Protein AF-A0AAW7Q506-F1 (afdb_monomer)

Foldseek 3Di:
DVVLLCCLLPNLLVVVLVLLLVPDDDPVSVVLSVLSVVVSVVLNVVLVCLVPDPPDDPVRSVVVSVVSVVVSVVLVVCCVPPVVVSSVVSVVVVVVVVVVQLLVQVVCVVVVVLLLVLLVVLQVVVVVVVWPKDWDRDDQDSGLQPDWDWIFIDTPNHGQWIWTWHHDDFWTKTKIFGADPVGDTQKIWIWIWGDPDSPFIFIWIDMDHPLPVQDTDGGDGCVCVNVSSNVSSNVVVVVSVVVVD

pLDDT: mean 75.15, std 10.22, range [41.25, 89.62]

Structure (mmCIF, N/CA/C/O backbone):
data_AF-A0AAW7Q506-F1
#
_entry.id   AF-A0AAW7Q506-F1
#
loop_
_atom_site.group_PDB
_atom_site.id
_atom_site.type_symbol
_atom_site.label_atom_id
_atom_site.label_alt_id
_atom_site.label_comp_id
_atom_site.label_asym_id
_atom_site.label_entity_id
_atom_site.label_seq_id
_atom_site.pdbx_PDB_ins_code
_atom_site.Cartn_x
_atom_site.Cartn_y
_atom_site.Cartn_z
_atom_site.occupancy
_atom_site.B_iso_or_equiv
_atom_site.auth_seq_id
_atom_site.auth_comp_id
_atom_site.auth_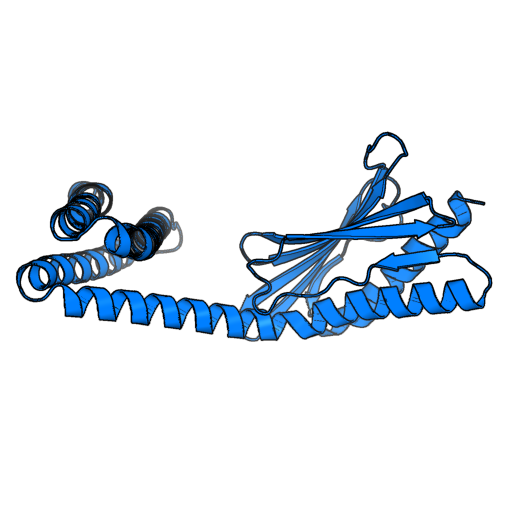asym_id
_atom_site.auth_atom_id
_atom_site.pdbx_PDB_model_num
ATOM 1 N N . MET A 1 1 ? -35.242 6.396 16.273 1.00 50.25 1 MET A N 1
ATOM 2 C CA . MET A 1 1 ? -33.886 6.002 15.845 1.00 50.25 1 MET A CA 1
ATOM 3 C C . MET A 1 1 ? -32.972 7.225 15.807 1.00 50.25 1 MET A C 1
ATOM 5 O O . MET A 1 1 ? -31.970 7.224 16.508 1.00 50.25 1 MET A O 1
ATOM 9 N N . ASP A 1 2 ? -33.393 8.312 15.154 1.00 41.81 2 ASP A N 1
ATOM 10 C CA . ASP A 1 2 ? -32.648 9.585 15.036 1.00 41.81 2 ASP A CA 1
ATOM 11 C C . ASP A 1 2 ? -32.192 10.208 16.364 1.00 41.81 2 ASP A C 1
ATOM 13 O O . ASP A 1 2 ? -31.084 10.724 16.469 1.00 41.81 2 ASP A O 1
ATOM 17 N N . LEU A 1 3 ? -33.012 10.099 17.412 1.00 47.47 3 LEU A N 1
ATOM 18 C CA . LEU A 1 3 ? -32.698 10.603 18.755 1.00 47.47 3 LEU A CA 1
ATOM 19 C C . LEU A 1 3 ? -31.558 9.817 19.427 1.00 47.47 3 LEU A C 1
ATOM 21 O O . LEU A 1 3 ? -30.713 10.399 20.103 1.00 47.47 3 LEU A O 1
ATOM 25 N N . LEU A 1 4 ? -31.507 8.498 19.208 1.00 50.50 4 LEU A N 1
ATOM 26 C CA . LEU A 1 4 ? -30.442 7.629 19.715 1.00 50.50 4 LEU A CA 1
ATOM 27 C C . LEU A 1 4 ? -29.141 7.881 18.940 1.00 50.50 4 LEU A C 1
ATOM 29 O O . LEU A 1 4 ? -28.073 7.967 19.536 1.00 50.50 4 LEU A O 1
ATOM 33 N N . ILE A 1 5 ? -29.261 8.079 17.625 1.00 53.31 5 ILE A N 1
ATOM 34 C CA . ILE A 1 5 ? -28.155 8.384 16.714 1.00 53.31 5 ILE A CA 1
ATOM 35 C C . ILE A 1 5 ? -27.517 9.726 17.077 1.00 53.31 5 ILE A C 1
ATOM 37 O O . ILE A 1 5 ? -26.334 9.750 17.392 1.00 53.31 5 ILE A O 1
ATOM 41 N N . GLY A 1 6 ? -28.294 10.814 17.141 1.00 54.50 6 GLY A N 1
ATOM 42 C CA . GLY A 1 6 ? -27.776 12.143 17.493 1.00 54.50 6 GLY A CA 1
ATOM 43 C C . GLY A 1 6 ? -27.161 12.206 18.896 1.00 54.50 6 GLY A C 1
ATOM 44 O O . GLY A 1 6 ? -26.183 12.921 19.124 1.00 54.50 6 GLY A O 1
ATOM 45 N N . SER A 1 7 ? -27.676 11.399 19.828 1.00 56.88 7 SER A N 1
ATOM 46 C CA . SER A 1 7 ? -27.110 11.278 21.177 1.00 56.88 7 SER A CA 1
ATOM 47 C C . SER A 1 7 ? -25.750 10.569 21.184 1.00 56.88 7 SER A C 1
ATOM 49 O O . SER A 1 7 ? -24.877 10.948 21.964 1.00 56.88 7 SER A O 1
ATOM 51 N N . ILE A 1 8 ? -25.559 9.560 20.325 1.00 59.59 8 ILE A N 1
ATOM 52 C CA . ILE A 1 8 ? -24.311 8.792 20.218 1.00 59.59 8 ILE A CA 1
ATOM 53 C C . ILE A 1 8 ? -23.246 9.593 19.462 1.00 59.59 8 ILE A C 1
ATOM 55 O O . ILE A 1 8 ? -22.167 9.802 20.007 1.00 59.59 8 ILE A O 1
ATOM 59 N N . SER A 1 9 ? -23.548 10.067 18.249 1.00 55.50 9 SER A N 1
ATOM 60 C CA . SER A 1 9 ? -22.554 10.679 17.354 1.00 55.50 9 SER A CA 1
ATOM 61 C C . SER A 1 9 ? -22.175 12.115 17.727 1.00 55.50 9 SER A C 1
ATOM 63 O O . SER A 1 9 ? -21.040 12.526 17.494 1.00 55.50 9 SER A O 1
ATOM 65 N N . GLY A 1 10 ? -23.086 12.878 18.343 1.00 57.03 10 GLY A N 1
ATOM 66 C CA . GLY A 1 10 ? -22.838 14.274 18.725 1.00 57.03 10 GLY A CA 1
ATOM 67 C C . GLY A 1 10 ? -22.664 14.501 20.227 1.00 57.03 10 GLY A C 1
ATOM 68 O O . GLY A 1 10 ? -21.740 15.191 20.649 1.00 57.03 10 GLY A O 1
ATOM 69 N N . GLY A 1 11 ? -23.551 13.934 21.049 1.00 64.62 11 GLY A N 1
ATOM 70 C CA . GLY A 1 11 ? -23.626 14.270 22.476 1.00 64.62 11 GLY A CA 1
ATOM 71 C C . GLY A 1 11 ? -22.576 13.564 23.332 1.00 64.62 11 GLY A C 1
ATOM 72 O O . GLY A 1 11 ? -21.705 14.199 23.926 1.00 64.62 11 GLY A O 1
ATOM 73 N N . ILE A 1 12 ? -22.663 12.236 23.395 1.00 65.00 12 ILE A N 1
ATOM 74 C CA . ILE A 1 12 ? -21.859 11.410 24.305 1.00 65.00 12 ILE A CA 1
ATOM 75 C C . ILE A 1 12 ? -20.369 11.478 23.953 1.00 65.00 12 ILE A C 1
ATOM 77 O O . ILE A 1 12 ? -19.533 11.667 24.834 1.00 65.00 12 ILE A O 1
ATOM 81 N N . ILE A 1 13 ? -20.036 11.387 22.665 1.00 64.69 13 ILE A N 1
ATOM 82 C CA . ILE A 1 13 ? -18.647 11.415 22.194 1.00 64.69 13 ILE A CA 1
ATOM 83 C C . ILE A 1 13 ? -17.991 12.774 22.459 1.00 64.69 13 ILE A C 1
ATOM 85 O O . ILE A 1 13 ? -16.873 12.830 22.972 1.00 64.69 13 ILE A O 1
ATOM 89 N N . SER A 1 14 ? -18.689 13.879 22.174 1.00 64.12 14 SER A N 1
ATOM 90 C CA . SER A 1 14 ? -18.141 15.214 22.424 1.00 64.12 14 SER A CA 1
ATOM 91 C C . SER A 1 14 ? -17.925 15.462 23.918 1.00 64.12 14 SER A C 1
ATOM 93 O O . SER A 1 14 ? -16.901 16.027 24.296 1.00 64.12 14 SER A O 1
ATOM 95 N N . TRP A 1 15 ? -18.851 15.009 24.771 1.00 66.25 15 TRP A N 1
ATOM 96 C CA . TRP A 1 15 ? -18.723 15.132 26.224 1.00 66.25 15 TRP A CA 1
ATOM 97 C C . TRP A 1 15 ? -17.495 14.383 26.760 1.00 66.25 15 TRP A C 1
ATOM 99 O O . TRP A 1 15 ? -16.732 14.946 27.543 1.00 66.25 15 TRP A O 1
ATOM 109 N N . LEU A 1 16 ? -17.255 13.158 26.282 1.00 65.31 16 LEU A N 1
ATOM 110 C CA . LEU A 1 16 ? -16.103 12.335 26.667 1.00 65.31 16 LEU A CA 1
ATOM 111 C C . LEU A 1 16 ? -14.764 13.013 26.335 1.00 65.31 16 LEU A C 1
ATOM 113 O O . LEU A 1 16 ? -13.874 13.076 27.182 1.00 65.31 16 LEU A O 1
ATOM 117 N N . ILE A 1 17 ? -14.639 13.577 25.130 1.00 64.00 17 ILE A N 1
ATOM 118 C CA . ILE A 1 17 ? -13.429 14.300 24.705 1.00 64.00 17 ILE A CA 1
ATOM 119 C C . ILE A 1 17 ? -13.195 15.526 25.597 1.00 64.00 17 ILE A C 1
ATOM 121 O O . ILE A 1 17 ? -12.075 15.754 26.060 1.00 64.00 17 ILE A O 1
ATOM 125 N N . THR A 1 18 ? -14.241 16.315 25.858 1.00 65.56 18 THR A N 1
ATOM 126 C CA . THR A 1 18 ? -14.144 17.512 26.706 1.00 65.56 18 THR A CA 1
ATOM 127 C C . THR A 1 18 ? -13.780 17.163 28.150 1.00 65.56 18 THR A C 1
ATOM 129 O O . THR A 1 18 ? -12.940 17.839 28.743 1.00 65.56 18 THR A O 1
ATOM 132 N N . TYR A 1 19 ? -14.362 16.098 28.702 1.00 67.06 19 TYR A N 1
ATOM 133 C CA . TYR A 1 19 ? -14.106 15.639 30.067 1.00 67.06 19 TYR A CA 1
ATOM 134 C C . TYR A 1 19 ? -12.635 15.250 30.277 1.00 67.06 19 TYR A C 1
ATOM 136 O O . TYR A 1 19 ? -12.001 15.677 31.241 1.00 67.06 19 TYR A O 1
ATOM 144 N N . ILE A 1 20 ? -12.056 14.517 29.326 1.00 63.03 20 ILE A N 1
ATOM 145 C CA . ILE A 1 20 ? -10.661 14.058 29.392 1.00 63.03 20 ILE A CA 1
ATOM 146 C C . ILE A 1 20 ? -9.680 15.232 29.272 1.00 63.03 20 ILE A C 1
ATOM 148 O O . ILE A 1 20 ? -8.702 15.300 30.018 1.00 63.03 20 ILE A O 1
ATOM 152 N N . TYR A 1 21 ? -9.973 16.206 28.402 1.00 63.91 21 TYR A N 1
ATOM 153 C CA . TYR A 1 21 ? -9.196 17.448 28.315 1.00 63.91 21 TYR A CA 1
ATOM 154 C C . TYR A 1 21 ? -9.214 18.260 29.612 1.00 63.91 21 TYR A C 1
ATOM 156 O O . TYR A 1 21 ? -8.225 18.911 29.938 1.00 63.91 21 TYR A O 1
ATOM 164 N N . PHE A 1 22 ? -10.339 18.255 30.329 1.00 63.56 22 PHE A N 1
ATOM 165 C CA . PHE A 1 22 ? -10.521 19.057 31.535 1.00 63.56 22 PHE A CA 1
ATOM 166 C C . PHE A 1 22 ? -9.750 18.507 32.746 1.00 63.56 22 PHE A C 1
ATOM 168 O O . PHE A 1 22 ? -9.311 19.282 33.592 1.00 63.56 22 PHE A O 1
ATOM 175 N N . ILE A 1 23 ? -9.556 17.187 32.833 1.00 60.69 23 ILE A N 1
ATOM 176 C CA . ILE A 1 23 ? -8.958 16.535 34.011 1.00 60.69 23 ILE A CA 1
ATOM 177 C C . ILE A 1 23 ? -7.417 16.507 33.977 1.00 60.69 23 ILE A C 1
ATOM 179 O O . ILE A 1 23 ? -6.794 16.356 35.029 1.00 60.69 23 ILE A O 1
ATOM 183 N N . LYS A 1 24 ? -6.768 16.686 32.816 1.00 56.84 24 LYS A N 1
ATOM 184 C CA . LYS A 1 24 ? -5.315 16.455 32.672 1.00 56.84 24 LYS A CA 1
ATOM 185 C C . LYS A 1 24 ? -4.457 17.697 32.416 1.00 56.84 24 LYS A C 1
ATOM 187 O O . LYS A 1 24 ? -4.897 18.723 31.907 1.00 56.84 24 LYS A O 1
ATOM 192 N N . SER A 1 25 ? -3.173 17.571 32.768 1.00 55.78 25 SER A N 1
ATOM 193 C CA . SER A 1 25 ? -2.136 18.568 32.498 1.00 55.78 25 SER A CA 1
ATOM 194 C C . SER A 1 25 ? -1.713 18.546 31.020 1.00 55.78 25 SER A C 1
ATOM 196 O O . SER A 1 25 ? -1.683 17.507 30.364 1.00 55.78 25 SER A O 1
ATOM 198 N N . LYS A 1 26 ? -1.371 19.726 30.495 1.00 52.41 26 LYS A N 1
ATOM 199 C CA . LYS A 1 26 ? -1.314 20.047 29.057 1.00 52.41 26 LYS A CA 1
ATOM 200 C C . LYS A 1 26 ? -0.486 19.105 28.162 1.00 52.41 26 LYS A C 1
ATOM 202 O O . LYS A 1 26 ? -0.802 19.001 26.991 1.00 52.41 26 LYS A O 1
ATOM 207 N N . LYS A 1 27 ? 0.578 18.464 28.664 1.00 45.59 27 LYS A N 1
ATOM 208 C CA . LYS A 1 27 ? 1.574 17.773 27.815 1.00 45.59 27 LYS A CA 1
ATOM 209 C C . LYS A 1 27 ? 1.298 16.275 27.620 1.00 45.59 27 LYS A C 1
ATOM 211 O O . LYS A 1 27 ? 1.426 15.789 26.503 1.00 45.59 27 LYS A O 1
ATOM 216 N N . ASP A 1 28 ? 0.864 15.576 28.669 1.00 52.88 28 ASP A N 1
ATOM 217 C CA . ASP A 1 28 ? 0.415 14.176 28.569 1.00 52.88 28 ASP A CA 1
ATOM 218 C C . ASP A 1 28 ? -1.019 14.094 28.020 1.00 52.88 28 ASP A C 1
ATOM 220 O O . ASP A 1 28 ? -1.385 13.126 27.353 1.00 52.88 28 ASP A O 1
ATOM 224 N N . ALA A 1 29 ? -1.808 15.157 28.229 1.00 54.16 29 ALA A N 1
ATOM 225 C CA . ALA A 1 29 ? -3.148 15.291 27.674 1.00 54.16 29 ALA A CA 1
ATOM 226 C C . ALA A 1 29 ? -3.162 15.295 26.141 1.00 54.16 29 ALA A C 1
ATOM 228 O O . ALA A 1 29 ? -4.080 14.725 25.568 1.00 54.16 29 ALA A O 1
ATOM 229 N N . ASP A 1 30 ? -2.175 15.894 25.466 1.00 52.28 30 ASP A N 1
ATOM 230 C CA . ASP A 1 30 ? -2.220 16.060 24.007 1.00 52.28 30 ASP A CA 1
ATOM 231 C C . ASP A 1 30 ? -2.027 14.732 23.250 1.00 52.28 30 ASP A C 1
ATOM 233 O O . ASP A 1 30 ? -2.838 14.409 22.382 1.00 52.28 30 ASP A O 1
ATOM 237 N N . ILE A 1 31 ? -1.026 13.922 23.623 1.00 53.53 31 ILE A N 1
ATOM 238 C CA . ILE A 1 31 ? -0.753 12.617 22.982 1.00 53.53 31 ILE A CA 1
ATOM 239 C C . ILE A 1 31 ? -1.901 11.632 23.244 1.00 53.53 31 ILE A C 1
ATOM 241 O O . ILE A 1 31 ? -2.353 10.920 22.348 1.00 53.53 31 ILE A O 1
ATOM 245 N N . GLN A 1 32 ? -2.413 11.604 24.474 1.00 58.03 32 GLN A N 1
ATOM 246 C CA . GLN A 1 32 ? -3.500 10.696 24.841 1.00 58.03 32 GLN A CA 1
ATOM 247 C C . GLN A 1 32 ? -4.841 11.151 24.255 1.00 58.03 32 GLN A C 1
ATOM 249 O O . GLN A 1 32 ? -5.614 10.328 23.770 1.00 58.03 32 GLN A O 1
ATOM 254 N N . SER A 1 33 ? -5.093 12.461 24.206 1.00 59.75 33 SER A N 1
ATOM 255 C CA . SER A 1 33 ? -6.250 13.042 23.518 1.00 59.75 33 SER A CA 1
ATOM 256 C C . SER A 1 33 ? -6.286 12.666 22.041 1.00 59.75 33 SER A C 1
ATOM 258 O O . SER A 1 33 ? -7.361 12.399 21.510 1.00 59.75 33 SER A O 1
ATOM 260 N N . GLU A 1 34 ? -5.136 12.598 21.373 1.00 62.69 34 GLU A N 1
ATOM 261 C CA . GLU A 1 34 ? -5.069 12.200 19.968 1.00 62.69 34 GLU A CA 1
ATOM 262 C C . GLU A 1 34 ? -5.507 10.740 19.757 1.00 62.69 34 GLU A C 1
ATOM 264 O O . GLU A 1 34 ? -6.367 10.475 18.913 1.00 62.69 34 GLU A O 1
ATOM 269 N N . ASN A 1 35 ? -5.015 9.807 20.579 1.00 61.00 35 ASN A N 1
ATOM 270 C CA . ASN A 1 35 ? -5.426 8.396 20.533 1.00 61.00 35 ASN A CA 1
ATOM 271 C C . ASN A 1 35 ? -6.920 8.218 20.826 1.00 61.00 35 ASN A C 1
ATOM 273 O O . ASN A 1 35 ? -7.619 7.466 20.146 1.00 61.00 35 ASN A O 1
ATOM 277 N N . ILE A 1 36 ? -7.422 8.957 21.811 1.00 63.25 36 ILE A N 1
ATOM 278 C CA . ILE A 1 36 ? -8.819 8.916 22.235 1.00 63.25 36 ILE A CA 1
ATOM 279 C C . ILE A 1 36 ? -9.731 9.496 21.146 1.00 63.25 36 ILE A C 1
ATOM 281 O O . ILE A 1 36 ? -10.721 8.870 20.769 1.00 63.25 36 ILE A O 1
ATOM 285 N N . LYS A 1 37 ? -9.373 10.648 20.562 1.00 66.38 37 LYS A N 1
ATOM 286 C CA . LYS A 1 37 ? -10.076 11.224 19.402 1.00 66.38 37 LYS A CA 1
ATOM 287 C C . LYS A 1 37 ? -10.096 10.261 18.222 1.00 66.38 37 LYS A C 1
ATOM 289 O O . LYS A 1 37 ? -11.116 10.158 17.550 1.00 66.38 37 LYS A O 1
ATOM 294 N N . LYS A 1 38 ? -8.994 9.550 17.972 1.00 65.62 38 LYS A N 1
ATOM 295 C CA . LYS A 1 38 ? -8.906 8.563 16.892 1.00 65.62 38 LYS A CA 1
ATOM 296 C C . LYS A 1 38 ? -9.864 7.391 17.112 1.00 65.62 38 LYS A C 1
ATOM 298 O O . LYS A 1 38 ? -10.588 7.038 16.186 1.00 65.62 38 LYS A O 1
ATOM 303 N N . GLU A 1 39 ? -9.938 6.843 18.324 1.00 70.00 39 GLU A N 1
ATOM 304 C CA . GLU A 1 39 ? -10.914 5.794 18.661 1.00 70.00 39 GLU A CA 1
ATOM 305 C C . GLU A 1 39 ? -12.359 6.296 18.514 1.00 70.00 39 GLU A C 1
ATOM 307 O O 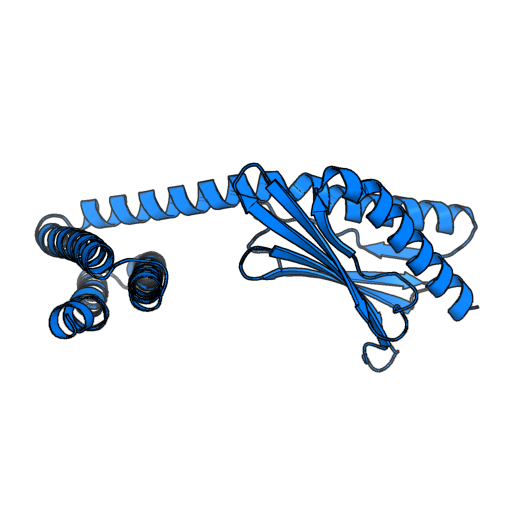. GLU A 1 39 ? -13.210 5.599 17.962 1.00 70.00 39 GLU A O 1
ATOM 312 N N . PHE A 1 40 ? -12.642 7.535 18.923 1.00 71.50 40 PHE A N 1
ATOM 313 C CA . PHE A 1 40 ? -13.971 8.125 18.753 1.00 71.50 40 PHE A CA 1
ATOM 314 C C . PHE A 1 40 ? -14.340 8.399 17.292 1.00 71.50 40 PHE A C 1
ATOM 316 O O . PHE A 1 40 ? -15.485 8.165 16.904 1.00 71.50 40 PHE A O 1
ATOM 323 N N . ASN A 1 41 ? -13.388 8.834 16.465 1.00 68.88 41 ASN A N 1
ATOM 324 C CA . ASN A 1 41 ? -13.595 8.971 15.024 1.00 68.88 41 ASN A CA 1
ATOM 325 C C . ASN A 1 41 ? -13.904 7.611 14.386 1.00 68.88 41 ASN A C 1
ATOM 327 O O . ASN A 1 41 ? -14.879 7.499 13.650 1.00 68.88 41 ASN A O 1
ATOM 331 N N . ASN A 1 42 ? -13.161 6.560 14.746 1.00 69.62 42 ASN A N 1
ATOM 332 C CA . ASN A 1 42 ? -13.433 5.199 14.276 1.00 69.62 42 ASN A CA 1
ATOM 333 C C . ASN A 1 42 ? -14.825 4.705 14.710 1.00 69.62 42 ASN A C 1
ATOM 335 O O . ASN A 1 42 ? -15.532 4.053 13.941 1.00 69.62 42 ASN A O 1
ATOM 339 N N . LEU A 1 43 ? -15.242 5.007 15.944 1.00 72.75 43 LEU A N 1
ATOM 340 C CA . LEU A 1 43 ? -16.586 4.705 16.445 1.00 72.75 43 LEU A CA 1
ATOM 341 C C . LEU A 1 43 ? -17.668 5.440 15.648 1.00 72.75 43 LEU A C 1
ATOM 343 O O . LEU A 1 43 ? -18.665 4.818 15.281 1.00 72.75 43 LEU A O 1
ATOM 347 N N . ASN A 1 44 ? -17.456 6.720 15.338 1.00 67.69 44 ASN A N 1
ATOM 348 C CA . ASN A 1 44 ? -18.350 7.498 14.483 1.00 67.69 44 ASN A CA 1
ATOM 349 C C . ASN A 1 44 ? -18.450 6.899 13.080 1.00 67.69 44 ASN A C 1
ATOM 351 O O . ASN A 1 44 ? -19.555 6.676 12.597 1.00 67.69 44 ASN A O 1
ATOM 355 N N . GLU A 1 45 ? -17.325 6.549 12.459 1.00 73.94 45 GLU A N 1
ATOM 356 C CA . GLU A 1 45 ? -17.303 5.883 11.153 1.00 73.94 45 GLU A CA 1
ATOM 357 C C . GLU A 1 45 ? -18.021 4.529 11.184 1.00 73.94 45 GLU A C 1
ATOM 359 O O . GLU A 1 45 ? -18.741 4.177 10.249 1.00 73.94 45 GLU A O 1
ATOM 364 N N . LYS A 1 46 ? -17.876 3.770 12.275 1.00 76.12 46 LYS A N 1
ATOM 365 C CA . LYS A 1 46 ? -18.567 2.491 12.462 1.00 76.12 46 LYS A CA 1
ATOM 366 C C . LYS A 1 46 ? -20.078 2.676 12.597 1.00 76.12 46 LYS A C 1
ATOM 368 O O . LYS A 1 46 ? -20.828 1.915 11.987 1.00 76.12 46 LYS A O 1
ATOM 373 N N . VAL A 1 47 ? -20.526 3.667 13.368 1.00 77.12 47 VAL A N 1
ATOM 374 C CA . VAL A 1 47 ? -21.947 4.037 13.478 1.00 77.12 47 VAL A CA 1
ATOM 375 C C . VAL A 1 47 ? -22.482 4.447 12.106 1.00 77.12 47 VAL A C 1
ATOM 377 O O . VAL A 1 47 ? -23.487 3.900 11.656 1.00 77.12 47 VAL A O 1
ATOM 380 N N . ASP A 1 48 ? -21.767 5.318 11.401 1.00 75.50 48 ASP A N 1
ATOM 381 C CA . ASP A 1 48 ? -22.115 5.775 10.057 1.00 75.50 48 ASP A CA 1
ATOM 382 C C . ASP A 1 48 ? -22.210 4.626 9.049 1.00 75.50 48 ASP A C 1
ATOM 384 O O . ASP A 1 48 ? -23.142 4.578 8.249 1.00 75.50 48 ASP A O 1
ATOM 388 N N . SER A 1 49 ? -21.271 3.682 9.099 1.00 79.00 49 SER A N 1
ATOM 389 C CA . SER A 1 49 ? -21.249 2.497 8.240 1.00 79.00 49 SER A CA 1
ATOM 390 C C . SER A 1 49 ? -22.448 1.581 8.497 1.00 79.00 49 SER A C 1
ATOM 392 O O . SER A 1 49 ? -23.092 1.125 7.552 1.00 79.00 49 SER A O 1
ATOM 394 N N . ILE A 1 50 ? -22.814 1.363 9.766 1.00 80.06 50 ILE A N 1
ATOM 395 C CA . ILE A 1 50 ? -24.012 0.589 10.131 1.00 80.06 50 ILE A CA 1
ATOM 396 C C . ILE A 1 50 ? -25.275 1.266 9.585 1.00 80.06 50 ILE A C 1
ATOM 398 O O . ILE A 1 50 ? -26.144 0.587 9.040 1.00 80.06 50 ILE A O 1
ATOM 402 N N . LEU A 1 51 ? -25.366 2.592 9.703 1.00 73.69 51 LEU A N 1
ATOM 403 C CA . LEU A 1 51 ? -26.522 3.365 9.247 1.00 73.69 51 LEU A CA 1
ATOM 404 C C . LEU A 1 51 ? -26.663 3.352 7.721 1.00 73.69 51 LEU A C 1
ATOM 406 O O . LEU A 1 51 ? -27.754 3.109 7.207 1.00 73.69 51 LEU A O 1
ATOM 410 N N . LYS A 1 52 ? -25.553 3.576 7.009 1.00 78.88 52 LYS A N 1
ATOM 411 C CA . LYS A 1 52 ? -25.497 3.660 5.540 1.00 78.88 52 LYS A CA 1
ATOM 412 C C . LYS A 1 52 ? -25.547 2.295 4.851 1.00 78.88 52 LYS A C 1
ATOM 414 O O . LYS A 1 52 ? -25.670 2.235 3.633 1.00 78.88 52 LYS A O 1
ATOM 419 N N . SER A 1 53 ? -25.435 1.198 5.598 1.00 77.12 53 SER A N 1
ATOM 420 C CA . SER A 1 53 ? -25.476 -0.142 5.024 1.00 77.12 53 SER A CA 1
ATOM 421 C C . SER A 1 53 ? -26.889 -0.516 4.569 1.00 77.12 53 SER A C 1
ATOM 423 O O . SER A 1 53 ? -27.806 -0.662 5.376 1.00 77.12 53 SER A O 1
ATOM 425 N N . GLU A 1 54 ? -27.049 -0.728 3.265 1.00 79.38 54 GLU A N 1
ATOM 426 C CA . GLU A 1 54 ? -28.285 -1.244 2.659 1.00 79.38 54 GLU A CA 1
ATOM 427 C C . GLU A 1 54 ? -28.440 -2.767 2.831 1.00 79.38 54 GLU A C 1
ATOM 429 O O . GLU A 1 54 ? -29.522 -3.312 2.641 1.00 79.38 54 GLU A O 1
ATOM 434 N N . SER A 1 55 ? -27.365 -3.464 3.214 1.00 75.81 55 SER A N 1
ATOM 435 C CA . SER A 1 55 ? -27.313 -4.926 3.350 1.00 75.81 55 SER A CA 1
ATOM 436 C C . SER A 1 55 ? -27.606 -5.446 4.762 1.00 75.81 55 SER A C 1
ATOM 438 O O . SER A 1 55 ? -27.635 -6.658 4.969 1.00 75.81 55 SER A O 1
ATOM 440 N N . ILE A 1 56 ? -27.814 -4.558 5.739 1.00 78.25 56 ILE A N 1
ATOM 441 C CA . ILE A 1 56 ? -28.122 -4.911 7.132 1.00 78.25 56 ILE A CA 1
ATOM 442 C C . ILE A 1 56 ? -29.597 -4.601 7.409 1.00 78.25 56 ILE A C 1
ATOM 444 O O . ILE A 1 56 ? -30.075 -3.518 7.073 1.00 78.25 56 ILE A O 1
ATOM 448 N N . SER A 1 57 ? -30.310 -5.533 8.047 1.00 83.50 57 SER A N 1
ATOM 449 C CA . SER A 1 57 ? -31.706 -5.329 8.449 1.00 83.50 57 SER A CA 1
ATOM 450 C C . SER A 1 57 ? -31.838 -4.210 9.495 1.00 83.50 57 SER A C 1
ATOM 452 O O . SER A 1 57 ? -30.929 -3.977 10.292 1.00 83.50 57 SER A O 1
ATOM 454 N N . GLU A 1 58 ? -32.980 -3.521 9.541 1.00 79.75 58 GLU A N 1
ATOM 455 C CA . GLU A 1 58 ? -33.210 -2.451 10.529 1.00 79.75 58 GLU A CA 1
ATOM 456 C C . GLU A 1 58 ? -33.203 -2.959 11.986 1.00 79.75 58 GLU A C 1
ATOM 458 O O . GLU A 1 58 ? -32.766 -2.250 12.901 1.00 79.75 58 GLU A O 1
ATOM 463 N N . GLU A 1 59 ? -33.610 -4.211 12.212 1.00 81.62 59 GLU A N 1
ATOM 464 C CA . GLU A 1 59 ? -33.509 -4.870 13.521 1.00 81.62 59 GLU A CA 1
ATOM 465 C C . GLU A 1 59 ? -32.043 -5.086 13.925 1.00 81.62 59 GLU A C 1
ATOM 467 O O . GLU A 1 59 ? -31.648 -4.718 15.035 1.00 81.62 59 GLU A O 1
ATOM 472 N N . ASP A 1 60 ? -31.200 -5.572 13.008 1.00 81.62 60 ASP A N 1
ATOM 473 C CA . ASP A 1 60 ? -29.767 -5.753 13.259 1.00 81.62 60 ASP A CA 1
ATOM 474 C C . ASP A 1 60 ? -29.032 -4.420 13.439 1.00 81.62 60 ASP A C 1
ATOM 476 O O . ASP A 1 60 ? -28.134 -4.316 14.283 1.00 81.62 60 ASP A O 1
ATOM 480 N N . LYS A 1 61 ? -29.404 -3.380 12.678 1.00 81.81 61 LYS A N 1
ATOM 481 C CA . LYS A 1 61 ? -28.871 -2.020 12.867 1.00 81.81 61 LYS A CA 1
ATOM 482 C C . LYS A 1 61 ? -29.184 -1.516 14.270 1.00 81.81 61 LYS A C 1
ATOM 484 O O . LYS A 1 61 ? -28.279 -1.071 14.975 1.00 81.81 61 LYS A O 1
ATOM 489 N N . THR A 1 62 ? -30.438 -1.643 14.703 1.00 79.38 62 THR A N 1
ATOM 490 C CA . THR A 1 62 ? -30.880 -1.228 16.042 1.00 79.38 62 THR A CA 1
ATOM 491 C C . THR A 1 62 ? -30.105 -1.956 17.137 1.00 79.38 62 THR A C 1
ATOM 493 O O . THR A 1 62 ? -29.631 -1.331 18.089 1.00 79.38 62 THR A O 1
ATOM 496 N N . LEU A 1 63 ? -29.924 -3.269 16.994 1.00 82.88 63 LEU A N 1
ATOM 497 C CA . LEU A 1 63 ? -29.226 -4.089 17.978 1.00 82.88 63 LEU A CA 1
ATOM 498 C C . LEU A 1 63 ? -27.740 -3.708 18.081 1.00 82.88 63 LEU A C 1
ATOM 500 O O . LEU A 1 63 ? -27.233 -3.500 19.186 1.00 82.88 63 LEU A O 1
ATOM 504 N N . LYS A 1 64 ? -27.063 -3.516 16.941 1.00 79.69 64 LYS A N 1
ATOM 505 C CA . LYS A 1 64 ? -25.660 -3.068 16.889 1.00 79.69 64 LYS A CA 1
ATOM 506 C C . LYS A 1 64 ? -25.470 -1.665 17.475 1.00 79.69 64 LYS A C 1
ATOM 508 O O . LYS A 1 64 ? -24.528 -1.443 18.233 1.00 79.69 64 LYS A O 1
ATOM 513 N N . LEU A 1 65 ? -26.366 -0.723 17.172 1.00 80.94 65 LEU A N 1
ATOM 514 C CA . LEU A 1 65 ? -26.307 0.641 17.716 1.00 80.94 65 LEU A CA 1
ATOM 515 C C . LEU A 1 65 ? -26.566 0.668 19.229 1.00 80.94 65 LEU A C 1
ATOM 517 O O . LEU A 1 65 ? -25.896 1.405 19.953 1.00 80.94 65 LEU A O 1
ATOM 521 N N . ASN A 1 66 ? -27.476 -0.172 19.728 1.00 78.75 66 ASN A N 1
ATOM 522 C CA . ASN A 1 66 ? -27.711 -0.313 21.165 1.00 78.75 66 ASN A CA 1
ATOM 523 C C . ASN A 1 66 ? -26.487 -0.871 21.899 1.00 78.75 66 ASN A C 1
ATOM 525 O O . ASN A 1 66 ? -26.155 -0.376 22.974 1.00 78.75 66 ASN A O 1
ATOM 529 N N . GLN A 1 67 ? -25.781 -1.847 21.320 1.00 82.06 67 GLN A N 1
ATOM 530 C CA . GLN A 1 67 ? -24.531 -2.358 21.895 1.00 82.06 67 GLN A CA 1
ATOM 531 C C . GLN A 1 67 ? -23.470 -1.255 22.016 1.00 82.06 67 GLN A C 1
ATOM 533 O O . GLN A 1 67 ? -22.870 -1.105 23.079 1.00 82.06 67 GLN A O 1
ATOM 538 N N . ILE A 1 68 ? -23.302 -0.436 20.970 1.00 80.00 68 ILE A N 1
ATOM 539 C CA . ILE A 1 68 ? -22.392 0.722 20.991 1.00 80.00 68 ILE A CA 1
ATOM 540 C C . ILE A 1 68 ? -22.822 1.727 22.070 1.00 80.00 68 ILE A C 1
ATOM 542 O O . ILE A 1 68 ? -21.991 2.200 22.841 1.00 80.00 68 ILE A O 1
ATOM 546 N N . SER A 1 69 ? -24.121 2.024 22.179 1.00 76.25 69 SER A N 1
ATOM 547 C CA . SER A 1 69 ? -24.647 2.943 23.196 1.00 76.25 69 SER A CA 1
ATOM 548 C C . SER A 1 69 ? -24.373 2.465 24.625 1.00 76.25 69 SER A C 1
ATOM 550 O O . SER A 1 69 ? -23.976 3.260 25.476 1.00 76.25 69 SER A O 1
ATOM 552 N N . ILE A 1 70 ? -24.566 1.170 24.893 1.00 80.88 70 ILE A N 1
ATOM 553 C CA . ILE A 1 70 ? -24.301 0.562 26.203 1.00 80.88 70 ILE A CA 1
ATOM 554 C C . ILE A 1 70 ? -22.806 0.621 26.527 1.00 80.88 70 ILE A C 1
ATOM 556 O O . ILE A 1 70 ? -22.443 0.988 27.644 1.00 80.88 70 ILE A O 1
ATOM 560 N N . GLU A 1 71 ? -21.941 0.308 25.557 1.00 79.19 71 GLU A N 1
ATOM 561 C CA . GLU A 1 71 ? -20.490 0.400 25.734 1.00 79.19 71 GLU A CA 1
ATOM 562 C C . GLU A 1 71 ? -20.067 1.838 26.074 1.00 79.19 71 GLU A C 1
ATOM 564 O O . GLU A 1 71 ? -19.360 2.043 27.058 1.00 79.19 71 GLU A O 1
ATOM 569 N N . LEU A 1 72 ? -20.571 2.836 25.340 1.00 74.94 72 LEU A N 1
ATOM 570 C CA . LEU A 1 72 ? -20.265 4.249 25.584 1.00 74.94 72 LEU A CA 1
ATOM 571 C C . LEU A 1 72 ? -20.765 4.744 26.947 1.00 74.94 72 LEU A C 1
ATOM 573 O O . LEU A 1 72 ? -20.038 5.453 27.640 1.00 74.94 72 LEU A O 1
ATOM 577 N N . LYS A 1 73 ? -21.976 4.353 27.366 1.00 74.88 73 LYS A N 1
ATOM 578 C CA . LYS A 1 73 ? -22.495 4.684 28.705 1.00 74.88 73 LYS A CA 1
ATOM 579 C C . LYS A 1 73 ? -21.625 4.084 29.802 1.00 74.88 73 LYS A C 1
ATOM 581 O O . LYS A 1 73 ? -21.240 4.792 30.723 1.00 74.88 73 LYS A O 1
ATOM 586 N N . SER A 1 74 ? -21.233 2.819 29.652 1.00 79.50 74 SER A N 1
ATOM 587 C CA . SER A 1 74 ? -20.309 2.184 30.591 1.00 79.50 74 SER A CA 1
ATOM 588 C C . SER A 1 74 ? -18.967 2.915 30.667 1.00 79.50 74 SER A C 1
ATOM 590 O O . SER A 1 74 ? -18.363 2.933 31.736 1.00 79.50 74 SER A O 1
ATOM 592 N N . TRP A 1 75 ? -18.483 3.501 29.569 1.00 74.94 75 TRP A N 1
ATOM 593 C CA . TRP A 1 75 ? -17.241 4.275 29.582 1.00 74.94 75 TRP A CA 1
ATOM 594 C C . TRP A 1 75 ? -17.411 5.616 30.292 1.00 74.94 75 TRP A C 1
ATOM 596 O O . TRP A 1 75 ? -16.523 5.995 31.044 1.00 74.94 75 TRP A O 1
ATOM 606 N N . ILE A 1 76 ? -18.546 6.301 30.109 1.00 70.56 76 ILE A N 1
ATOM 607 C CA . ILE A 1 76 ? -18.888 7.524 30.855 1.00 70.56 76 ILE A CA 1
ATOM 608 C C . ILE A 1 76 ? -18.926 7.247 32.360 1.00 70.56 76 ILE A C 1
ATOM 610 O O . ILE A 1 76 ? -18.301 7.968 33.138 1.00 70.56 76 ILE A O 1
ATOM 614 N N . ASP A 1 77 ? -19.638 6.196 32.767 1.00 70.62 77 ASP A N 1
ATOM 615 C CA . ASP A 1 77 ? -19.785 5.844 34.179 1.00 70.62 77 ASP A CA 1
ATOM 616 C C . ASP A 1 77 ? -18.420 5.543 34.808 1.00 70.62 77 ASP A C 1
ATOM 618 O O . ASP A 1 77 ? -18.110 6.035 35.893 1.00 70.62 77 ASP A O 1
ATOM 622 N N . LYS A 1 78 ? -17.569 4.809 34.081 1.00 69.19 78 LYS A N 1
ATOM 623 C CA . LYS A 1 78 ? -16.208 4.487 34.515 1.00 69.19 78 LYS A CA 1
ATOM 624 C C . LYS A 1 78 ? -15.261 5.677 34.490 1.00 69.19 78 LYS A C 1
ATOM 626 O O . LYS A 1 78 ? -14.433 5.776 35.379 1.00 69.19 78 LYS A O 1
ATOM 631 N N . LEU A 1 79 ? -15.387 6.613 33.553 1.00 65.00 79 LEU A N 1
ATOM 632 C CA . LEU A 1 79 ? -14.580 7.839 33.555 1.00 65.00 79 LEU A CA 1
ATOM 633 C C . LEU A 1 79 ? -14.816 8.688 34.802 1.00 65.00 79 LEU A C 1
ATOM 635 O O . LEU A 1 79 ? -13.888 9.335 35.274 1.00 65.00 79 LEU A O 1
ATOM 639 N N . ASN A 1 80 ? -16.029 8.653 35.356 1.00 62.69 80 ASN A N 1
ATOM 640 C CA . ASN A 1 80 ? -16.335 9.346 36.603 1.00 62.69 80 ASN A CA 1
ATOM 641 C C . ASN A 1 80 ? -15.761 8.643 37.846 1.00 62.69 80 ASN A C 1
ATOM 643 O O . ASN A 1 80 ? -15.579 9.302 38.869 1.00 62.69 80 ASN A O 1
ATOM 647 N N . SER A 1 81 ? -15.499 7.330 37.789 1.00 71.06 81 SER A N 1
ATOM 648 C CA . SER A 1 81 ? -15.046 6.537 38.943 1.00 71.06 81 SER A CA 1
ATOM 649 C C . SER A 1 81 ? -13.566 6.143 38.906 1.00 71.06 81 SER A C 1
ATOM 651 O O . SER A 1 81 ? -12.918 6.131 39.947 1.00 71.06 81 SER A O 1
ATOM 653 N N . ASP A 1 82 ? -13.044 5.800 37.728 1.00 69.25 82 ASP A N 1
ATOM 654 C CA . ASP A 1 82 ? -11.670 5.364 37.464 1.00 69.25 82 ASP A CA 1
ATOM 655 C C . ASP A 1 82 ? -11.271 5.676 35.999 1.00 69.25 82 ASP A C 1
ATOM 657 O O . ASP A 1 82 ? -11.408 4.836 35.100 1.00 69.25 82 ASP A O 1
ATOM 661 N N . PRO A 1 83 ? -10.771 6.896 35.729 1.00 66.75 83 PRO A N 1
ATOM 662 C CA . PRO A 1 83 ? -10.325 7.295 34.395 1.00 66.75 83 PRO A CA 1
ATOM 663 C C . PRO A 1 83 ? -9.197 6.411 33.843 1.00 66.75 83 PRO A C 1
ATOM 665 O O . PRO A 1 83 ? -9.132 6.180 32.634 1.00 66.75 83 PRO A O 1
ATOM 668 N N . GLY A 1 84 ? -8.329 5.891 34.720 1.00 65.88 84 GLY A N 1
ATOM 669 C CA . GLY A 1 84 ? -7.168 5.089 34.333 1.00 65.88 84 GLY A CA 1
ATOM 670 C C . GLY A 1 84 ? -7.557 3.753 33.701 1.00 65.88 84 GLY A C 1
ATOM 671 O O . GLY A 1 84 ? -6.881 3.280 32.786 1.00 65.88 84 GLY A O 1
ATOM 672 N N . GLU A 1 85 ? -8.682 3.167 34.119 1.00 75.31 85 GLU A N 1
ATOM 673 C CA . GLU A 1 85 ? -9.202 1.930 33.526 1.00 75.31 85 GLU A CA 1
ATOM 674 C C . GLU A 1 85 ? -9.628 2.133 32.060 1.00 75.31 85 GLU A C 1
ATOM 676 O O . GLU A 1 85 ? -9.347 1.297 31.196 1.00 75.31 85 GLU A O 1
ATOM 681 N N . ILE A 1 86 ? -10.286 3.257 31.756 1.00 71.25 86 ILE A N 1
ATOM 682 C CA . ILE A 1 86 ? -10.722 3.580 30.390 1.00 71.25 86 ILE A CA 1
ATOM 683 C C . ILE A 1 86 ? -9.530 3.907 29.495 1.00 71.25 86 ILE A C 1
ATOM 685 O O . ILE A 1 86 ? -9.486 3.445 28.355 1.00 71.25 86 ILE A O 1
ATOM 689 N N . GLU A 1 87 ? -8.534 4.617 30.019 1.00 65.00 87 GLU A N 1
ATOM 690 C CA . GLU A 1 87 ? -7.275 4.876 29.315 1.00 65.00 87 GLU A CA 1
ATOM 691 C C . GLU A 1 87 ? -6.556 3.578 28.957 1.00 65.00 87 GLU A C 1
ATOM 693 O O . GLU A 1 87 ? -6.269 3.336 27.785 1.00 65.00 87 GLU A O 1
ATOM 698 N N . SER A 1 88 ? -6.365 2.692 29.937 1.00 72.75 88 SER A N 1
ATOM 699 C CA . SER A 1 88 ? -5.737 1.390 29.711 1.00 72.75 88 SER A CA 1
ATOM 700 C C . SER A 1 88 ? -6.487 0.577 28.653 1.00 72.75 88 SER A C 1
ATOM 702 O O . SER A 1 88 ? -5.869 -0.028 27.777 1.00 72.75 88 SER A O 1
ATOM 704 N N . LYS A 1 89 ? -7.823 0.614 28.668 1.00 73.56 89 LYS A N 1
ATOM 705 C CA . LYS A 1 89 ? -8.652 -0.079 27.678 1.00 73.56 89 LYS A CA 1
ATOM 706 C C . LYS A 1 89 ? -8.501 0.499 26.267 1.00 73.56 89 LYS A C 1
ATOM 708 O O . LYS A 1 89 ? -8.467 -0.272 25.306 1.00 73.56 89 LYS A O 1
ATOM 713 N N . ILE A 1 90 ? -8.417 1.823 26.124 1.00 68.06 90 ILE A N 1
ATOM 714 C CA . ILE A 1 90 ? -8.194 2.485 24.829 1.00 68.06 90 ILE A CA 1
ATOM 715 C C . ILE A 1 90 ? -6.792 2.162 24.311 1.00 68.06 90 ILE A C 1
ATOM 717 O O . ILE A 1 90 ? -6.654 1.747 23.161 1.00 68.06 90 ILE A O 1
ATOM 721 N N . ASP A 1 91 ? -5.773 2.252 25.163 1.00 65.50 91 ASP A N 1
ATOM 722 C CA . ASP A 1 91 ? -4.397 1.913 24.799 1.00 65.50 91 ASP A CA 1
ATOM 723 C C . ASP A 1 91 ? -4.275 0.444 24.371 1.00 65.50 91 ASP A C 1
ATOM 725 O O . ASP A 1 91 ? -3.635 0.136 23.364 1.00 65.50 91 ASP A O 1
ATOM 729 N N . MET A 1 92 ? -4.945 -0.476 25.073 1.00 77.00 92 MET A N 1
ATOM 730 C CA . MET A 1 92 ? -5.018 -1.883 24.670 1.00 77.00 92 MET A CA 1
ATOM 731 C C . MET A 1 92 ? -5.655 -2.051 23.285 1.00 77.00 92 MET A C 1
ATOM 733 O O . MET A 1 92 ? -5.059 -2.705 22.429 1.00 77.00 92 MET A O 1
ATOM 737 N N . LYS A 1 93 ? -6.813 -1.426 23.025 1.00 72.06 93 LYS A N 1
ATOM 738 C CA . LYS A 1 93 ? -7.473 -1.482 21.706 1.00 72.06 93 LYS A CA 1
ATOM 739 C C . LYS A 1 93 ? -6.586 -0.909 20.596 1.00 72.06 93 LYS A C 1
ATOM 741 O O . LYS A 1 93 ? -6.480 -1.499 19.522 1.00 72.06 93 LYS A O 1
ATOM 746 N N . MET A 1 94 ? -5.911 0.209 20.852 1.00 69.75 94 MET A N 1
ATOM 747 C CA . MET A 1 94 ? -4.999 0.832 19.890 1.00 69.75 94 MET A CA 1
ATOM 748 C C . MET A 1 94 ? -3.789 -0.056 19.590 1.00 69.75 94 MET A C 1
ATOM 750 O O . MET A 1 94 ? -3.428 -0.229 18.424 1.00 69.75 94 MET A O 1
ATOM 754 N N . ASN A 1 95 ? -3.211 -0.683 20.616 1.00 72.75 95 ASN A N 1
ATOM 755 C CA . ASN A 1 95 ? -2.130 -1.651 20.453 1.00 72.75 95 ASN A CA 1
ATOM 756 C C . ASN A 1 95 ? -2.585 -2.887 19.662 1.00 72.75 95 ASN A C 1
ATOM 758 O O . ASN A 1 95 ? -1.864 -3.362 18.785 1.00 72.75 95 ASN A O 1
ATOM 762 N N . GLU A 1 96 ? -3.791 -3.401 19.912 1.00 75.06 96 GLU A N 1
ATOM 763 C CA . GLU A 1 96 ? -4.373 -4.501 19.133 1.00 75.06 96 GLU A CA 1
ATOM 764 C C . GLU A 1 96 ? -4.571 -4.124 17.657 1.00 75.06 96 GLU A C 1
ATOM 766 O O . GLU A 1 96 ? -4.229 -4.905 16.765 1.00 75.06 96 GLU A O 1
ATOM 771 N N . LEU A 1 97 ? -5.062 -2.913 17.377 1.00 70.81 97 LEU A N 1
ATOM 772 C CA . LEU A 1 97 ? -5.231 -2.395 16.016 1.00 70.81 97 LEU A CA 1
ATOM 773 C C . LEU A 1 97 ? -3.896 -2.232 15.283 1.00 70.81 97 LEU A C 1
ATOM 775 O O . LEU A 1 97 ? -3.780 -2.624 14.116 1.00 70.81 97 LEU A O 1
ATOM 779 N N . GLN A 1 98 ? -2.879 -1.694 15.960 1.00 73.75 98 GLN A N 1
ATOM 780 C CA . GLN A 1 98 ? -1.527 -1.604 15.413 1.00 73.75 98 GLN A CA 1
ATOM 781 C C . GLN A 1 98 ? -0.962 -2.998 15.142 1.00 73.75 98 GLN A C 1
ATOM 783 O O . GLN A 1 98 ? -0.489 -3.259 14.039 1.00 73.75 98 GLN A O 1
ATOM 788 N N . ASN A 1 99 ? -1.095 -3.935 16.083 1.00 79.75 99 ASN A N 1
ATOM 789 C CA . ASN A 1 99 ? -0.658 -5.319 15.902 1.00 79.75 99 ASN A CA 1
ATOM 790 C C . ASN A 1 99 ? -1.349 -6.000 14.712 1.00 79.75 99 ASN A C 1
ATOM 792 O O . ASN A 1 99 ? -0.698 -6.700 13.934 1.00 79.75 99 ASN A O 1
ATOM 796 N N . ASN A 1 100 ? -2.650 -5.780 14.525 1.00 80.12 100 ASN A N 1
ATOM 797 C CA . ASN A 1 100 ? -3.377 -6.301 13.369 1.00 80.12 100 ASN A CA 1
ATOM 798 C C . ASN A 1 100 ? -2.914 -5.650 12.058 1.00 80.12 100 ASN A C 1
ATOM 800 O O . ASN A 1 100 ? -2.749 -6.345 11.054 1.00 80.12 100 ASN A O 1
ATOM 804 N N . SER A 1 101 ? -2.628 -4.348 12.072 1.00 77.56 101 SER A N 1
ATOM 805 C CA . SER A 1 101 ? -2.020 -3.644 10.936 1.00 77.56 101 SER A CA 1
ATOM 806 C C . SER A 1 101 ? -0.641 -4.215 10.594 1.00 77.56 101 SER A C 1
ATOM 808 O O . SER A 1 101 ? -0.379 -4.525 9.435 1.00 77.56 101 SER A O 1
ATOM 810 N N . TYR A 1 102 ? 0.209 -4.478 11.589 1.00 82.12 102 TYR A N 1
ATOM 811 C CA . TYR A 1 102 ? 1.509 -5.120 11.379 1.00 82.12 102 TYR A CA 1
ATOM 812 C C . TYR A 1 102 ? 1.383 -6.523 10.782 1.00 82.12 102 TYR A C 1
ATOM 814 O O . TYR A 1 102 ? 2.121 -6.859 9.856 1.00 82.12 102 TYR A O 1
ATOM 822 N N . LYS A 1 103 ? 0.429 -7.336 11.250 1.00 84.38 103 LYS A N 1
ATOM 823 C CA . LYS A 1 103 ? 0.167 -8.664 10.670 1.00 84.38 103 LYS A CA 1
ATOM 824 C C . LYS A 1 103 ? -0.197 -8.565 9.189 1.00 84.38 103 LYS A C 1
ATOM 826 O O . LYS A 1 103 ? 0.420 -9.236 8.368 1.00 84.38 103 LYS A O 1
ATOM 831 N N . LYS A 1 104 ? -1.140 -7.689 8.840 1.00 83.62 104 LYS A N 1
ATOM 832 C CA . LYS A 1 104 ? -1.572 -7.471 7.450 1.00 83.62 104 LYS A CA 1
ATOM 833 C C . LYS A 1 104 ? -0.453 -6.890 6.573 1.00 83.62 104 LYS A C 1
ATOM 835 O O . LYS A 1 104 ? -0.256 -7.346 5.451 1.00 83.62 104 LYS A O 1
ATOM 840 N N . SER A 1 105 ? 0.334 -5.954 7.104 1.00 84.88 105 SER A N 1
ATOM 841 C CA . SER A 1 105 ? 1.556 -5.435 6.473 1.00 84.88 105 SER A CA 1
ATOM 842 C C . SER A 1 105 ? 2.533 -6.576 6.151 1.00 84.88 105 SER A C 1
ATOM 844 O O . SER A 1 105 ? 3.018 -6.700 5.027 1.00 84.88 105 SER A O 1
ATOM 846 N N . ASN A 1 106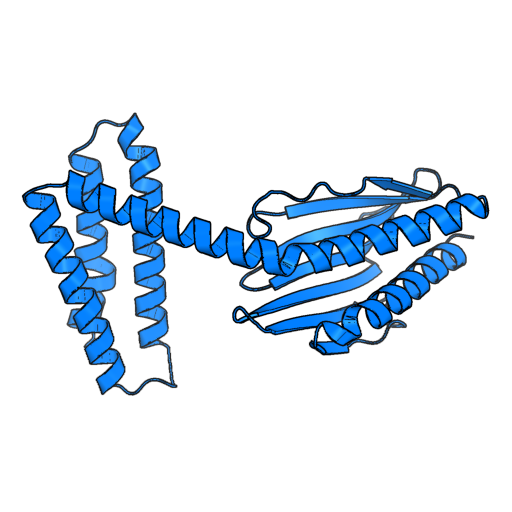 ? 2.757 -7.491 7.094 1.00 86.88 106 ASN A N 1
ATOM 847 C CA . ASN A 1 106 ? 3.636 -8.640 6.879 1.00 86.88 106 ASN A CA 1
ATOM 848 C C . ASN A 1 106 ? 3.116 -9.624 5.820 1.00 86.88 106 ASN A C 1
ATOM 850 O O . ASN A 1 106 ? 3.935 -10.256 5.158 1.00 86.88 106 ASN A O 1
ATOM 854 N N . LEU A 1 107 ? 1.798 -9.727 5.615 1.00 86.62 107 LEU A N 1
ATOM 855 C CA . LEU A 1 107 ? 1.222 -10.534 4.532 1.00 86.62 107 LEU A CA 1
ATOM 856 C C . LEU A 1 107 ? 1.485 -9.926 3.145 1.00 86.62 107 LEU A C 1
ATOM 858 O O . LEU A 1 107 ? 1.722 -10.664 2.194 1.00 86.62 107 LEU A O 1
ATOM 862 N N . LEU A 1 108 ? 1.474 -8.595 3.022 1.00 85.50 108 LEU A N 1
ATOM 863 C CA . LEU A 1 108 ? 1.669 -7.896 1.742 1.00 85.50 108 LEU A CA 1
ATOM 864 C C . LEU A 1 108 ? 3.149 -7.699 1.377 1.00 85.50 108 LEU A C 1
ATOM 866 O O . LEU A 1 108 ? 3.504 -7.685 0.196 1.00 85.50 108 LEU A O 1
ATOM 870 N N . ARG A 1 109 ? 4.028 -7.581 2.380 1.00 87.81 109 ARG A N 1
ATOM 871 C CA . ARG A 1 109 ? 5.463 -7.297 2.203 1.00 87.81 109 ARG A CA 1
ATOM 872 C C . ARG A 1 109 ? 6.185 -8.205 1.199 1.00 87.81 109 ARG A C 1
ATOM 874 O O . ARG A 1 109 ? 6.942 -7.659 0.395 1.00 87.81 109 ARG A O 1
ATOM 881 N N . PRO A 1 110 ? 5.996 -9.541 1.191 1.00 87.69 110 PRO A N 1
ATOM 882 C CA . PRO A 1 110 ? 6.686 -10.411 0.242 1.00 87.69 110 PRO A CA 1
ATOM 883 C C . PRO A 1 110 ? 6.417 -10.029 -1.216 1.00 87.69 110 PRO A C 1
ATOM 885 O O . PRO A 1 110 ? 7.328 -10.082 -2.034 1.00 87.69 110 PRO A O 1
ATOM 888 N N . TYR A 1 111 ? 5.200 -9.591 -1.536 1.00 84.38 111 TYR A N 1
ATOM 889 C CA . TYR A 1 111 ? 4.796 -9.283 -2.907 1.00 84.38 111 TYR A CA 1
ATOM 890 C C . TYR A 1 111 ? 5.345 -7.942 -3.389 1.00 84.38 111 TYR A C 1
ATOM 892 O O . TYR A 1 111 ? 5.839 -7.849 -4.507 1.00 84.38 111 TYR A O 1
ATOM 900 N N . ILE A 1 112 ? 5.374 -6.930 -2.523 1.00 85.19 1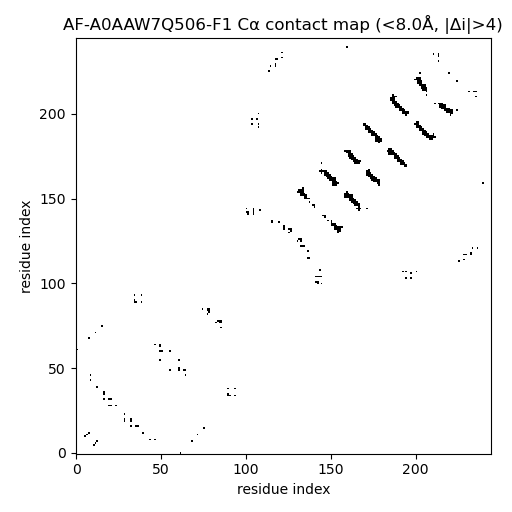12 ILE A N 1
ATOM 901 C CA . ILE A 1 112 ? 6.031 -5.651 -2.839 1.00 85.19 112 ILE A CA 1
ATOM 902 C C . ILE A 1 112 ? 7.536 -5.865 -3.014 1.00 85.19 112 ILE A C 1
ATOM 904 O O . ILE A 1 112 ? 8.129 -5.355 -3.961 1.00 85.19 112 ILE A O 1
ATOM 908 N N . ASN A 1 113 ? 8.151 -6.679 -2.147 1.00 87.75 113 ASN A N 1
ATOM 909 C CA . ASN A 1 113 ? 9.557 -7.051 -2.285 1.00 87.75 113 ASN A CA 1
ATOM 910 C C . ASN A 1 113 ? 9.842 -7.755 -3.616 1.00 87.75 113 ASN A C 1
ATOM 912 O O . ASN A 1 113 ? 10.897 -7.521 -4.196 1.00 87.75 113 ASN A O 1
ATOM 916 N N . LYS A 1 114 ? 8.927 -8.597 -4.112 1.00 85.75 114 LYS A N 1
ATOM 917 C CA . LYS A 1 114 ? 9.072 -9.236 -5.425 1.00 85.75 114 LYS A CA 1
ATOM 918 C C . LYS A 1 114 ? 9.099 -8.213 -6.561 1.00 85.75 114 LYS A C 1
ATOM 920 O O . LYS A 1 114 ? 10.024 -8.268 -7.360 1.00 85.75 114 LYS A O 1
ATOM 925 N N . ILE A 1 115 ? 8.169 -7.251 -6.586 1.00 84.94 115 ILE A N 1
ATOM 926 C CA . ILE A 1 115 ? 8.154 -6.177 -7.601 1.00 84.94 115 ILE A CA 1
ATOM 927 C C . ILE A 1 115 ? 9.467 -5.383 -7.559 1.00 84.94 115 ILE A C 1
ATOM 929 O O . ILE A 1 115 ? 10.119 -5.199 -8.584 1.00 84.94 115 ILE A O 1
ATOM 933 N N . ILE A 1 116 ? 9.891 -4.962 -6.362 1.00 88.50 116 ILE A N 1
ATOM 934 C CA . ILE A 1 116 ? 11.143 -4.221 -6.159 1.00 88.50 116 ILE A CA 1
ATOM 935 C C . ILE A 1 116 ? 12.344 -5.042 -6.652 1.00 88.50 116 ILE A C 1
ATOM 937 O O . ILE A 1 116 ? 13.201 -4.521 -7.359 1.00 88.50 116 ILE A O 1
ATOM 941 N N . ASN A 1 117 ? 12.434 -6.319 -6.283 1.00 88.19 117 ASN A N 1
ATOM 942 C CA . ASN A 1 117 ? 13.557 -7.165 -6.683 1.00 88.19 117 ASN A CA 1
ATOM 943 C C . ASN A 1 117 ? 13.572 -7.441 -8.189 1.00 88.19 117 ASN A C 1
ATOM 945 O O . ASN A 1 117 ? 14.650 -7.540 -8.762 1.00 88.19 117 ASN A O 1
ATOM 949 N N . GLU A 1 118 ? 12.413 -7.527 -8.837 1.00 86.69 118 GLU A N 1
ATOM 950 C CA . GLU A 1 118 ? 12.357 -7.701 -10.287 1.00 86.69 118 GLU A CA 1
ATOM 951 C C . GLU A 1 118 ? 12.836 -6.450 -11.030 1.00 86.69 118 GLU A C 1
ATOM 953 O O . GLU A 1 118 ? 13.596 -6.562 -11.990 1.00 86.69 118 GLU A O 1
ATOM 958 N N . ILE A 1 119 ? 12.494 -5.254 -10.542 1.00 86.75 119 ILE A N 1
ATOM 959 C CA . ILE A 1 119 ? 13.071 -4.001 -11.054 1.00 86.75 119 ILE A CA 1
ATOM 960 C C . ILE A 1 119 ? 14.597 -4.009 -10.890 1.00 86.75 119 ILE A C 1
ATOM 962 O O . ILE A 1 119 ? 15.316 -3.679 -11.832 1.00 86.75 119 ILE A O 1
ATOM 966 N N . ASP A 1 120 ? 15.098 -4.441 -9.727 1.00 89.62 120 ASP A N 1
ATOM 967 C CA . ASP A 1 120 ? 16.537 -4.579 -9.463 1.00 89.62 120 ASP A CA 1
ATOM 968 C C . ASP A 1 120 ? 17.206 -5.517 -10.478 1.00 89.62 120 ASP A C 1
ATOM 970 O O . ASP A 1 120 ? 18.245 -5.196 -11.057 1.00 89.62 120 ASP A O 1
ATOM 974 N N . ASN A 1 121 ? 16.594 -6.677 -10.728 1.00 88.38 121 ASN A N 1
ATOM 975 C CA . ASN A 1 121 ? 17.085 -7.664 -11.686 1.00 88.38 121 ASN A CA 1
ATOM 976 C C . ASN A 1 121 ? 17.144 -7.083 -13.100 1.00 88.38 121 ASN A C 1
ATOM 978 O O . ASN A 1 121 ? 18.190 -7.175 -13.744 1.00 88.38 121 ASN A O 1
ATOM 982 N N . ILE A 1 122 ? 16.064 -6.442 -13.555 1.00 85.81 122 ILE A N 1
ATOM 983 C CA . ILE A 1 122 ? 15.989 -5.819 -14.881 1.00 85.81 122 ILE A CA 1
ATOM 984 C C . ILE A 1 122 ? 17.069 -4.743 -15.024 1.00 85.81 122 ILE A C 1
ATOM 986 O O . ILE A 1 122 ? 17.819 -4.747 -15.997 1.00 85.81 122 ILE A O 1
ATOM 990 N N . ILE A 1 123 ? 17.225 -3.857 -14.040 1.00 86.50 123 ILE A N 1
ATOM 991 C CA . ILE A 1 123 ? 18.248 -2.802 -14.081 1.00 86.50 123 ILE A CA 1
ATOM 992 C C . ILE A 1 123 ? 19.657 -3.397 -14.123 1.00 86.50 123 ILE A C 1
ATOM 994 O O . ILE A 1 123 ? 20.494 -2.952 -14.910 1.00 86.50 123 ILE A O 1
ATOM 998 N N . ASN A 1 124 ? 19.923 -4.434 -13.327 1.00 88.25 124 ASN A N 1
ATOM 999 C CA . ASN A 1 124 ? 21.208 -5.127 -13.336 1.00 88.25 124 ASN A CA 1
ATOM 1000 C C . ASN A 1 124 ? 21.488 -5.825 -14.679 1.00 88.25 124 ASN A C 1
ATOM 1002 O O . ASN A 1 124 ? 22.622 -5.779 -15.158 1.00 88.25 124 ASN A O 1
ATOM 1006 N N . GLU A 1 125 ? 20.488 -6.458 -15.301 1.00 86.94 125 GLU A N 1
ATOM 1007 C CA . GLU A 1 125 ? 20.595 -7.041 -16.647 1.00 86.94 125 GLU A CA 1
ATOM 1008 C C . GLU A 1 125 ? 20.939 -5.968 -17.689 1.00 86.94 125 GLU A C 1
ATOM 1010 O O . GLU A 1 125 ? 21.901 -6.119 -18.444 1.00 86.94 125 GLU A O 1
ATOM 1015 N N . LEU A 1 126 ? 20.223 -4.844 -17.677 1.00 83.00 126 LEU A N 1
ATOM 1016 C CA . LEU A 1 126 ? 20.451 -3.738 -18.605 1.00 83.00 126 LEU A CA 1
ATOM 1017 C C . LEU A 1 126 ? 21.833 -3.102 -18.426 1.00 83.00 126 LEU A C 1
ATOM 1019 O O . LEU A 1 126 ? 22.512 -2.802 -19.413 1.00 83.00 126 LEU A O 1
ATOM 1023 N N . ASN A 1 127 ? 22.288 -2.951 -17.182 1.00 84.44 127 ASN A N 1
ATOM 1024 C CA . ASN A 1 127 ? 23.615 -2.422 -16.885 1.00 84.44 127 ASN A CA 1
ATOM 1025 C C . ASN A 1 127 ? 24.740 -3.364 -17.336 1.00 84.44 127 ASN A C 1
ATOM 1027 O O . ASN A 1 127 ? 25.766 -2.899 -17.833 1.00 84.44 127 ASN A O 1
ATOM 1031 N N . LYS A 1 128 ? 24.546 -4.690 -17.263 1.00 86.69 128 LYS A N 1
ATOM 1032 C CA . LYS A 1 128 ? 25.487 -5.663 -17.855 1.00 86.69 128 LYS A CA 1
ATOM 1033 C C . LYS A 1 128 ? 25.591 -5.518 -19.374 1.00 86.69 128 LYS A C 1
ATOM 1035 O O . LYS A 1 128 ? 26.655 -5.769 -19.933 1.00 86.69 128 LYS A O 1
ATOM 1040 N N . SER A 1 129 ? 24.524 -5.075 -20.037 1.00 83.38 129 SER A N 1
ATOM 1041 C CA . SER A 1 129 ? 24.517 -4.737 -21.466 1.00 83.38 129 SER A CA 1
ATOM 1042 C C . SER A 1 129 ? 25.062 -3.333 -21.774 1.00 83.38 129 SER A C 1
ATOM 1044 O O . SER A 1 129 ? 24.893 -2.841 -22.890 1.00 83.38 129 SER A O 1
ATOM 1046 N N . GLY A 1 130 ? 25.712 -2.670 -20.810 1.00 80.38 130 GLY A N 1
ATOM 1047 C CA . GLY A 1 130 ? 26.346 -1.364 -20.997 1.00 80.38 130 GLY A CA 1
ATOM 1048 C C . GLY A 1 130 ? 25.376 -0.183 -20.979 1.00 80.38 130 GLY A C 1
ATOM 1049 O O . GLY A 1 130 ? 25.747 0.922 -21.377 1.00 80.38 130 GLY A O 1
ATOM 1050 N N . LYS A 1 131 ? 24.128 -0.386 -20.540 1.00 79.12 131 LYS A N 1
ATOM 1051 C CA . LYS A 1 131 ? 23.233 0.733 -20.225 1.00 79.12 131 LYS A CA 1
ATOM 1052 C C . LYS A 1 131 ? 23.686 1.355 -18.898 1.00 79.12 131 LYS A C 1
ATOM 1054 O O . LYS A 1 131 ? 24.183 0.660 -18.029 1.00 79.12 131 LYS A O 1
ATOM 1059 N N . ASN A 1 132 ? 23.566 2.672 -18.751 1.00 82.56 132 ASN A N 1
ATOM 1060 C CA . ASN A 1 132 ? 23.957 3.387 -17.529 1.00 82.56 132 ASN A CA 1
ATOM 1061 C C . ASN A 1 132 ? 22.697 3.798 -16.760 1.00 82.56 132 ASN A C 1
ATOM 1063 O O . ASN A 1 132 ? 22.341 4.980 -16.722 1.00 82.56 132 ASN A O 1
ATOM 1067 N N . ILE A 1 133 ? 21.986 2.808 -16.220 1.00 84.31 133 ILE A N 1
ATOM 1068 C CA . ILE A 1 133 ? 20.768 3.003 -15.430 1.00 84.31 133 ILE A CA 1
ATOM 1069 C C . ILE A 1 133 ? 21.127 2.963 -13.947 1.00 84.31 133 ILE A C 1
ATOM 1071 O O . ILE A 1 133 ? 21.819 2.058 -13.484 1.00 84.31 133 ILE A O 1
ATOM 1075 N N . SER A 1 134 ? 20.631 3.922 -13.177 1.00 85.00 134 SER A N 1
ATOM 1076 C CA . SER A 1 134 ? 20.692 3.891 -11.719 1.00 85.00 134 SER A CA 1
ATOM 1077 C C . SER A 1 134 ? 19.296 4.013 -11.130 1.00 85.00 134 SER A C 1
ATOM 1079 O O . SER A 1 134 ? 18.416 4.658 -11.697 1.00 85.00 134 SER A O 1
ATOM 1081 N N . TRP A 1 135 ? 19.077 3.377 -9.985 1.00 88.19 135 TRP A N 1
ATOM 1082 C CA . TRP A 1 135 ? 17.833 3.504 -9.240 1.00 88.19 135 TRP A CA 1
ATOM 1083 C C . TRP A 1 135 ? 18.107 3.436 -7.745 1.00 88.19 135 TRP A C 1
ATOM 1085 O O . TRP A 1 135 ? 18.999 2.717 -7.289 1.00 88.19 135 TRP A O 1
ATOM 1095 N N . GLU A 1 136 ? 17.353 4.216 -6.982 1.00 83.19 136 GLU A N 1
ATOM 1096 C CA . GLU A 1 136 ? 17.433 4.230 -5.526 1.00 83.19 136 GLU A CA 1
ATOM 1097 C C . GLU A 1 136 ? 16.391 3.249 -4.989 1.00 83.19 136 GLU A C 1
ATOM 1099 O O . GLU A 1 136 ? 15.213 3.584 -4.833 1.00 83.19 136 GLU A O 1
ATOM 1104 N N . LYS A 1 137 ? 16.828 2.002 -4.765 1.00 87.19 137 LYS A N 1
ATOM 1105 C CA . LYS A 1 137 ? 15.977 0.926 -4.244 1.00 87.19 137 LYS A CA 1
ATOM 1106 C C . LYS A 1 137 ? 15.268 1.393 -2.961 1.00 87.19 137 LYS A C 1
ATOM 1108 O O . LYS A 1 137 ? 15.948 1.770 -2.003 1.00 87.19 137 LYS A O 1
ATOM 1113 N N . PRO A 1 138 ? 13.926 1.372 -2.911 1.00 86.44 138 PRO A N 1
ATOM 1114 C CA . PRO A 1 138 ? 13.187 1.926 -1.785 1.00 86.44 138 PRO A CA 1
ATOM 1115 C C . PRO A 1 138 ? 13.374 1.087 -0.513 1.00 86.44 138 PRO A C 1
ATOM 1117 O O . PRO A 1 138 ? 13.366 -0.145 -0.553 1.00 86.44 138 PRO A O 1
ATOM 1120 N N . ILE A 1 139 ? 13.492 1.763 0.633 1.00 85.50 139 ILE A N 1
ATOM 1121 C CA . ILE A 1 139 ? 13.523 1.130 1.957 1.00 85.50 139 ILE A CA 1
ATOM 1122 C C . ILE A 1 139 ? 12.092 1.072 2.491 1.00 85.50 139 ILE A C 1
ATOM 1124 O O . ILE A 1 139 ? 11.482 2.103 2.766 1.00 85.50 139 ILE A O 1
ATOM 1128 N N . LEU A 1 140 ? 11.549 -0.137 2.646 1.00 85.12 140 LEU A N 1
ATOM 1129 C CA . LEU A 1 140 ? 10.187 -0.319 3.144 1.00 85.12 140 LEU A CA 1
ATOM 1130 C C . LEU A 1 140 ? 10.122 -0.135 4.675 1.00 85.12 140 LEU A C 1
ATOM 1132 O O . LEU A 1 140 ? 10.874 -0.811 5.384 1.00 85.12 140 LEU A O 1
ATOM 1136 N N . PRO A 1 141 ? 9.192 0.681 5.213 1.00 82.00 141 PRO A N 1
ATOM 1137 C CA . PRO A 1 141 ? 8.977 0.812 6.657 1.00 82.00 141 PRO A CA 1
ATOM 1138 C C . PRO A 1 141 ? 8.444 -0.492 7.262 1.00 82.00 141 PRO A C 1
ATOM 1140 O O . PRO A 1 141 ? 8.035 -1.395 6.532 1.00 82.00 141 PRO A O 1
ATOM 1143 N N . SER A 1 142 ? 8.412 -0.604 8.594 1.00 78.88 142 SER A N 1
ATOM 1144 C CA . SER A 1 142 ? 7.870 -1.770 9.320 1.00 78.88 142 SER A CA 1
ATOM 1145 C C . SER A 1 142 ? 6.354 -1.943 9.125 1.00 78.88 142 SER A C 1
ATOM 1147 O O . SER A 1 142 ? 5.877 -3.068 8.936 1.00 78.88 142 SER A O 1
ATOM 1149 N N . ASN A 1 143 ? 5.603 -0.840 9.092 1.00 81.81 143 ASN A N 1
ATOM 1150 C CA . ASN A 1 143 ? 4.188 -0.815 8.731 1.00 81.81 143 ASN A CA 1
ATOM 1151 C C . ASN A 1 143 ? 4.007 -0.251 7.316 1.00 81.81 143 ASN A C 1
ATOM 1153 O O . ASN A 1 143 ? 4.215 0.935 7.079 1.00 81.81 143 ASN A O 1
ATOM 1157 N N . LEU A 1 144 ? 3.597 -1.096 6.370 1.00 82.00 144 LEU A N 1
ATOM 1158 C CA . LEU A 1 144 ? 3.383 -0.684 4.983 1.00 82.00 144 LEU A CA 1
ATOM 1159 C C . LEU A 1 144 ? 2.164 0.229 4.804 1.00 82.00 144 LEU A C 1
ATOM 1161 O O . LEU A 1 144 ? 2.079 0.925 3.803 1.00 82.00 144 LEU A O 1
ATOM 1165 N N . PHE A 1 145 ? 1.229 0.268 5.755 1.00 76.12 145 PHE A N 1
ATOM 1166 C CA . PHE A 1 145 ? 0.048 1.136 5.651 1.00 76.12 145 PHE A CA 1
ATOM 1167 C C . PHE A 1 145 ? 0.318 2.598 6.006 1.00 76.12 145 PHE A C 1
ATOM 1169 O O . PHE A 1 145 ? -0.546 3.449 5.832 1.00 76.12 145 PHE A O 1
ATOM 1176 N N . GLU A 1 146 ? 1.522 2.896 6.483 1.00 71.31 146 GLU A N 1
ATOM 1177 C CA . GLU A 1 146 ? 1.981 4.255 6.778 1.00 71.31 146 GLU A CA 1
ATOM 1178 C C . GLU A 1 146 ? 2.968 4.758 5.714 1.00 71.31 146 GLU A C 1
ATOM 1180 O O . GLU A 1 146 ? 3.603 5.796 5.890 1.00 71.31 146 GLU A O 1
ATOM 1185 N N . MET A 1 147 ? 3.132 4.024 4.606 1.00 77.44 147 MET A N 1
ATOM 1186 C CA . MET A 1 147 ? 4.126 4.365 3.595 1.00 77.44 147 MET A CA 1
ATOM 1187 C C . MET A 1 147 ? 3.594 5.354 2.554 1.00 77.44 147 MET A C 1
ATOM 1189 O O . MET A 1 147 ? 2.507 5.195 1.994 1.00 77.44 147 MET A O 1
ATOM 1193 N N . ASN A 1 148 ? 4.437 6.335 2.252 1.00 80.75 148 ASN A N 1
ATOM 1194 C CA . ASN A 1 148 ? 4.396 7.133 1.038 1.00 80.75 148 ASN A CA 1
ATOM 1195 C C . ASN A 1 148 ? 5.846 7.301 0.578 1.00 80.75 148 ASN A C 1
ATOM 1197 O O . ASN A 1 148 ? 6.581 8.140 1.100 1.00 80.75 148 ASN A O 1
ATOM 1201 N N . ILE A 1 149 ? 6.287 6.417 -0.314 1.00 82.25 149 ILE A N 1
ATOM 1202 C CA . ILE A 1 149 ? 7.667 6.369 -0.791 1.00 82.25 149 ILE A CA 1
ATOM 1203 C C . ILE A 1 149 ? 7.687 6.848 -2.231 1.00 82.25 149 ILE A C 1
ATOM 1205 O O . ILE A 1 149 ? 6.992 6.290 -3.076 1.00 82.25 149 ILE A O 1
ATOM 1209 N N . LYS A 1 150 ? 8.532 7.840 -2.508 1.00 83.75 150 LYS A N 1
ATOM 1210 C CA . LYS A 1 150 ? 8.805 8.328 -3.859 1.00 83.75 150 LYS A CA 1
ATOM 1211 C C . LYS A 1 150 ? 10.266 8.084 -4.187 1.00 83.75 150 LYS A C 1
ATOM 1213 O O . LYS A 1 150 ? 11.143 8.523 -3.448 1.00 83.75 150 LYS A O 1
ATOM 1218 N N . THR A 1 151 ? 10.517 7.373 -5.275 1.00 84.69 151 THR A N 1
ATOM 1219 C CA . THR A 1 151 ? 11.860 7.149 -5.815 1.00 84.69 151 THR A CA 1
ATOM 1220 C C . THR A 1 151 ? 11.843 7.336 -7.328 1.00 84.69 151 THR A C 1
ATOM 1222 O O . THR A 1 151 ? 10.792 7.552 -7.926 1.00 84.69 151 THR A O 1
ATOM 1225 N N . SER A 1 152 ? 13.013 7.310 -7.954 1.00 83.25 152 SER A N 1
ATOM 1226 C CA . SER A 1 152 ? 13.149 7.486 -9.395 1.00 83.25 152 SER A CA 1
ATOM 1227 C C . SER A 1 152 ? 14.153 6.507 -9.983 1.00 83.25 152 SER A C 1
ATOM 1229 O O . SER A 1 152 ? 15.148 6.141 -9.349 1.00 83.25 152 SER A O 1
ATOM 1231 N N . ILE A 1 153 ? 13.894 6.109 -11.224 1.00 81.19 153 ILE A N 1
ATOM 1232 C CA . ILE A 1 153 ? 14.872 5.439 -12.076 1.00 81.19 153 ILE A CA 1
ATOM 1233 C C . ILE A 1 153 ? 15.494 6.504 -12.972 1.00 81.19 153 ILE A C 1
ATOM 1235 O O . ILE A 1 153 ? 14.792 7.328 -13.565 1.00 81.19 153 ILE A O 1
ATOM 1239 N N . LYS A 1 154 ? 16.822 6.490 -13.068 1.00 80.62 154 LYS A N 1
ATOM 1240 C CA . LYS A 1 154 ? 17.616 7.449 -13.830 1.00 80.62 154 LYS A CA 1
ATOM 1241 C C . LYS A 1 154 ? 18.365 6.731 -14.950 1.00 80.62 154 LYS A C 1
ATOM 1243 O O . LYS A 1 154 ? 19.033 5.731 -14.709 1.00 80.62 154 LYS A O 1
ATOM 1248 N N . PHE A 1 155 ? 18.313 7.266 -16.165 1.00 75.38 155 PHE A N 1
ATOM 1249 C CA . PHE A 1 155 ? 19.127 6.831 -17.301 1.00 75.38 155 PHE A CA 1
ATOM 1250 C C . PHE A 1 155 ? 20.103 7.945 -17.673 1.00 75.38 155 PHE A C 1
ATOM 1252 O O . PHE A 1 155 ? 19.684 9.051 -18.019 1.00 75.38 155 PHE A O 1
ATOM 1259 N N . VAL A 1 156 ? 21.409 7.673 -17.573 1.00 74.12 156 VAL A N 1
ATOM 1260 C CA . VAL A 1 156 ? 22.471 8.665 -17.843 1.00 74.12 156 VAL A CA 1
ATOM 1261 C C . VAL A 1 156 ? 22.239 9.968 -17.048 1.00 74.12 156 VAL A C 1
ATOM 1263 O O . VAL A 1 156 ? 22.355 11.076 -17.559 1.00 74.12 156 VAL A O 1
ATOM 1266 N N . GLY A 1 157 ? 21.835 9.833 -15.781 1.00 67.06 157 GLY A N 1
ATOM 1267 C CA . GLY A 1 157 ? 21.581 10.959 -14.873 1.00 67.06 157 GLY A CA 1
ATOM 1268 C C . GLY A 1 157 ? 20.215 11.646 -15.015 1.00 67.06 157 GLY A C 1
ATOM 1269 O O . GLY A 1 157 ? 19.850 12.408 -14.123 1.00 67.06 157 GLY A O 1
ATOM 1270 N N . ASN A 1 158 ? 19.432 11.349 -16.057 1.00 67.75 158 ASN A N 1
ATOM 1271 C CA . ASN A 1 158 ? 18.084 11.897 -16.234 1.00 67.75 158 ASN A CA 1
ATOM 1272 C C . ASN A 1 158 ? 17.032 10.969 -15.635 1.00 67.75 158 ASN A C 1
ATOM 1274 O O . ASN A 1 158 ? 17.071 9.768 -15.890 1.00 67.75 158 ASN A O 1
ATOM 1278 N N . ILE A 1 159 ? 16.068 11.520 -14.895 1.00 68.88 159 ILE A N 1
ATOM 1279 C CA . ILE A 1 159 ? 14.904 10.757 -14.428 1.00 68.88 159 ILE A CA 1
ATOM 1280 C C . ILE A 1 159 ? 14.112 10.294 -15.652 1.00 68.88 159 ILE A C 1
ATOM 1282 O O . ILE A 1 159 ? 13.765 11.101 -16.516 1.00 68.88 159 ILE A O 1
ATOM 1286 N N . VAL A 1 160 ? 13.865 8.992 -15.728 1.00 67.62 160 VAL A N 1
ATOM 1287 C CA . VAL A 1 160 ? 13.047 8.377 -16.779 1.00 67.62 160 VAL A CA 1
ATOM 1288 C C . VAL A 1 160 ? 11.724 7.874 -16.238 1.00 67.62 160 VAL A C 1
ATOM 1290 O O . VAL A 1 160 ? 10.730 7.969 -16.941 1.00 67.62 160 VAL A O 1
ATOM 1293 N N . GLU A 1 161 ? 11.699 7.429 -14.985 1.00 72.56 161 GLU A N 1
ATOM 1294 C CA . GLU A 1 161 ? 10.487 6.943 -14.336 1.00 72.56 161 GLU A CA 1
ATOM 1295 C C . GLU A 1 161 ? 10.444 7.423 -12.890 1.00 72.56 161 GLU A C 1
ATOM 1297 O O . GLU A 1 161 ? 11.455 7.362 -12.178 1.00 72.56 161 GLU A O 1
ATOM 1302 N N . ASN A 1 162 ? 9.267 7.854 -12.448 1.00 77.00 162 ASN A N 1
ATOM 1303 C CA . ASN A 1 162 ? 8.974 8.052 -11.034 1.00 77.00 162 ASN A CA 1
ATOM 1304 C C . ASN A 1 162 ? 8.257 6.819 -10.494 1.00 77.00 162 ASN A C 1
ATOM 1306 O O . ASN A 1 162 ? 7.326 6.321 -11.121 1.00 77.00 162 ASN A O 1
ATOM 1310 N N . ILE A 1 163 ? 8.696 6.333 -9.336 1.00 77.44 163 ILE A N 1
ATOM 1311 C CA . ILE A 1 163 ? 8.057 5.231 -8.627 1.00 77.44 163 ILE A CA 1
ATOM 1312 C C . ILE A 1 163 ? 7.411 5.782 -7.364 1.00 77.44 163 ILE A C 1
ATOM 1314 O O . ILE A 1 163 ? 8.109 6.310 -6.494 1.00 77.44 163 ILE A O 1
ATOM 1318 N N . GLU A 1 164 ? 6.099 5.609 -7.239 1.00 81.19 164 GLU A N 1
ATOM 1319 C CA . GLU A 1 164 ? 5.363 5.900 -6.010 1.00 81.19 164 GLU A CA 1
ATOM 1320 C C . GLU A 1 164 ? 4.818 4.606 -5.407 1.00 81.19 164 GLU A C 1
ATOM 1322 O O . GLU A 1 164 ? 4.103 3.854 -6.071 1.00 81.19 164 GLU A O 1
ATOM 1327 N N . ILE A 1 165 ? 5.151 4.364 -4.137 1.00 77.81 165 ILE A N 1
ATOM 1328 C CA . ILE A 1 165 ? 4.559 3.302 -3.327 1.00 77.81 165 ILE A CA 1
ATOM 1329 C C . ILE A 1 165 ? 3.740 3.955 -2.222 1.00 77.81 165 ILE A C 1
ATOM 1331 O O . ILE A 1 165 ? 4.302 4.561 -1.305 1.00 77.81 165 ILE A O 1
ATOM 1335 N N . SER A 1 166 ? 2.421 3.829 -2.297 1.00 75.81 166 SER A N 1
ATOM 1336 C CA . SER A 1 166 ? 1.513 4.462 -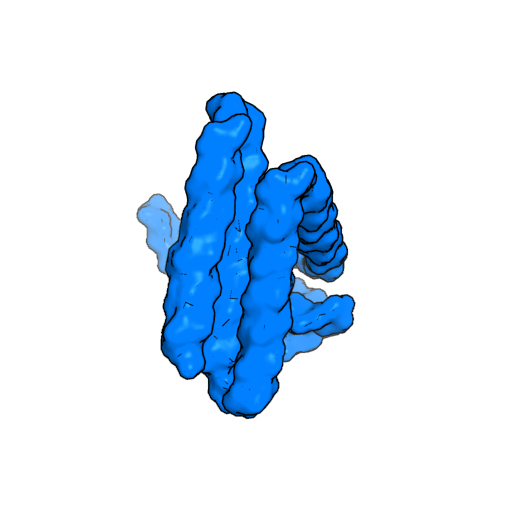1.345 1.00 75.81 166 SER A CA 1
ATOM 1337 C C . SER A 1 166 ? 0.419 3.511 -0.883 1.00 75.81 166 SER A C 1
ATOM 1339 O O . SER A 1 166 ? -0.050 2.643 -1.619 1.00 75.81 166 SER A O 1
ATOM 1341 N N . TYR A 1 167 ? 0.026 3.655 0.380 1.00 71.31 167 TYR A N 1
ATOM 1342 C CA . TYR A 1 167 ? -1.179 3.020 0.889 1.00 71.31 167 TYR A CA 1
ATOM 1343 C C . TYR A 1 167 ? -2.386 3.923 0.651 1.00 71.31 167 TYR A C 1
ATOM 1345 O O . TYR A 1 167 ? -2.377 5.102 1.008 1.00 71.31 167 TYR A O 1
ATOM 1353 N N . TYR A 1 168 ? -3.449 3.345 0.104 1.00 59.34 168 TYR A N 1
ATOM 1354 C CA . TYR A 1 168 ? -4.743 3.993 0.002 1.00 59.34 168 TYR A CA 1
ATOM 1355 C C . TYR A 1 168 ? -5.828 3.002 0.397 1.00 59.34 168 TYR A C 1
ATOM 1357 O O . TYR A 1 168 ? -5.887 1.914 -0.160 1.00 59.34 168 TYR A O 1
ATOM 1365 N N . ILE A 1 169 ? -6.647 3.378 1.383 1.00 57.50 169 ILE A N 1
ATOM 1366 C CA . ILE A 1 169 ? -7.859 2.693 1.876 1.00 57.50 169 ILE A CA 1
ATOM 1367 C C . ILE A 1 169 ? -8.005 1.240 1.367 1.00 57.50 169 ILE A C 1
ATOM 1369 O O . ILE A 1 169 ? -8.788 0.942 0.466 1.00 57.50 169 ILE A O 1
ATOM 1373 N N . GLY A 1 170 ? -7.236 0.321 1.962 1.00 56.28 170 GLY A N 1
ATOM 1374 C CA . GLY A 1 170 ? -7.342 -1.120 1.703 1.00 56.28 170 GLY A CA 1
ATOM 1375 C C . GLY A 1 170 ? -6.453 -1.699 0.595 1.00 56.28 170 GLY A C 1
ATOM 1376 O O . GLY A 1 170 ? -6.489 -2.914 0.395 1.00 56.28 170 GLY A O 1
ATOM 1377 N N . TYR A 1 171 ? -5.630 -0.900 -0.085 1.00 68.81 171 TYR A N 1
ATOM 1378 C CA . TYR A 1 171 ? -4.665 -1.388 -1.071 1.00 68.81 171 TYR A CA 1
ATOM 1379 C C . TYR A 1 171 ? -3.333 -0.630 -1.043 1.00 68.81 171 TYR A C 1
ATOM 1381 O O . TYR A 1 171 ? -3.226 0.506 -0.582 1.00 68.81 171 TYR A O 1
ATOM 1389 N N . ILE A 1 172 ? -2.294 -1.300 -1.532 1.00 74.44 172 ILE A N 1
ATOM 1390 C CA . ILE A 1 172 ? -0.970 -0.738 -1.775 1.00 74.44 172 ILE A CA 1
ATOM 1391 C C . ILE A 1 172 ? -0.839 -0.498 -3.272 1.00 74.44 172 ILE A C 1
ATOM 1393 O O . ILE A 1 172 ? -0.963 -1.428 -4.068 1.00 74.44 172 ILE A O 1
ATOM 1397 N N . MET A 1 173 ? -0.593 0.751 -3.635 1.00 81.25 173 MET A N 1
ATOM 1398 C CA . MET A 1 173 ? -0.358 1.180 -5.000 1.00 81.25 173 MET A CA 1
ATOM 1399 C C . MET A 1 173 ? 1.145 1.256 -5.255 1.00 81.25 173 MET A C 1
ATOM 1401 O O . MET A 1 173 ? 1.871 1.834 -4.452 1.00 81.25 173 MET A O 1
ATOM 1405 N N . PHE A 1 174 ? 1.598 0.678 -6.362 1.00 78.50 174 PHE A N 1
ATOM 1406 C CA . PHE A 1 174 ? 2.955 0.802 -6.884 1.00 78.50 174 PHE A CA 1
ATOM 1407 C C . PHE A 1 174 ? 2.848 1.340 -8.311 1.00 78.50 174 PHE A C 1
ATOM 1409 O O . PHE A 1 174 ? 2.496 0.596 -9.226 1.00 78.50 174 PHE A O 1
ATOM 1416 N N . SER A 1 175 ? 3.105 2.630 -8.493 1.00 81.06 175 SER A N 1
ATOM 1417 C CA . SER A 1 175 ? 3.010 3.307 -9.790 1.00 81.06 175 SER A CA 1
ATOM 1418 C C . SER A 1 175 ? 4.390 3.573 -10.360 1.00 81.06 175 SER A C 1
ATOM 1420 O O . SER A 1 175 ? 5.274 3.979 -9.616 1.00 81.06 175 SER A O 1
ATOM 1422 N N . ILE A 1 176 ? 4.552 3.366 -11.665 1.00 77.81 176 ILE A N 1
ATOM 1423 C CA . ILE A 1 176 ? 5.733 3.720 -12.454 1.00 77.81 176 ILE A CA 1
ATOM 1424 C C . ILE A 1 176 ? 5.276 4.692 -13.550 1.00 77.81 176 ILE A C 1
ATOM 1426 O O . ILE A 1 176 ? 4.371 4.348 -14.313 1.00 77.81 176 ILE A O 1
ATOM 1430 N N . GLU A 1 177 ? 5.824 5.907 -13.577 1.00 81.19 177 GLU A N 1
ATOM 1431 C CA . GLU A 1 177 ? 5.339 7.019 -14.413 1.00 81.19 177 GLU A CA 1
ATOM 1432 C C . GLU A 1 177 ? 6.402 7.581 -15.378 1.00 81.19 177 GLU A C 1
ATOM 1434 O O . GLU A 1 177 ? 7.385 8.187 -14.926 1.00 81.19 177 GLU A O 1
ATOM 1439 N N . ASP A 1 178 ? 6.141 7.513 -16.698 1.00 74.88 178 ASP A N 1
ATOM 1440 C CA . ASP A 1 178 ? 6.966 8.169 -17.732 1.00 74.88 178 ASP A CA 1
ATOM 1441 C C . ASP A 1 178 ? 6.705 9.666 -17.635 1.00 74.88 178 ASP A C 1
ATOM 1443 O O . ASP A 1 178 ? 5.639 10.160 -18.018 1.00 74.88 178 ASP A O 1
ATOM 1447 N N . THR A 1 179 ? 7.674 10.395 -17.095 1.00 70.12 179 THR A N 1
ATOM 1448 C CA . THR A 1 179 ? 7.529 11.824 -16.832 1.00 70.12 179 THR A CA 1
ATOM 1449 C C . THR A 1 179 ? 8.355 12.631 -17.828 1.00 70.12 179 THR A C 1
ATOM 1451 O O . THR A 1 179 ? 9.540 12.390 -18.074 1.00 70.12 179 THR A O 1
ATOM 1454 N N . ALA A 1 180 ? 7.711 13.624 -18.432 1.00 69.38 180 ALA A N 1
ATOM 1455 C CA . ALA A 1 180 ? 8.360 14.631 -19.250 1.00 69.38 180 ALA A CA 1
ATOM 1456 C C . ALA A 1 180 ? 9.337 15.491 -18.423 1.00 69.38 180 ALA A C 1
ATOM 1458 O O . ALA A 1 180 ? 9.236 15.586 -17.203 1.00 69.38 180 ALA A O 1
ATOM 1459 N N . SER A 1 181 ? 10.259 16.190 -19.089 1.00 67.19 181 SER A N 1
ATOM 1460 C CA . SER A 1 181 ? 11.202 17.101 -18.420 1.00 67.19 181 SER A CA 1
ATOM 1461 C C . SER A 1 181 ? 10.532 18.283 -17.704 1.00 67.19 181 SER A C 1
ATOM 1463 O O . SER A 1 181 ? 11.147 18.889 -16.835 1.00 67.19 181 SER A O 1
ATOM 1465 N N . ASP A 1 182 ? 9.295 18.620 -18.070 1.00 69.50 182 ASP A N 1
ATOM 1466 C CA . ASP A 1 182 ? 8.461 19.652 -17.441 1.00 69.50 182 ASP A CA 1
ATOM 1467 C C . ASP A 1 182 ? 7.551 19.100 -16.323 1.00 69.50 182 ASP A C 1
ATOM 1469 O O . ASP A 1 182 ? 6.747 19.841 -15.762 1.00 69.50 182 ASP A O 1
ATOM 1473 N N . GLY A 1 183 ? 7.686 17.814 -15.972 1.00 67.25 183 GLY A N 1
ATOM 1474 C CA . GLY A 1 183 ? 6.924 17.168 -14.902 1.00 67.25 183 GLY A CA 1
ATOM 1475 C C . GLY A 1 183 ? 5.573 16.589 -15.329 1.00 67.25 183 GLY A C 1
ATOM 1476 O O . GLY A 1 183 ? 4.862 16.047 -14.487 1.00 67.25 183 GLY A O 1
ATOM 1477 N N . ILE A 1 184 ? 5.201 16.671 -16.611 1.00 74.31 184 ILE A N 1
ATOM 1478 C CA . ILE A 1 184 ? 3.941 16.098 -17.103 1.00 74.31 184 ILE A CA 1
ATOM 1479 C C . ILE A 1 184 ? 4.061 14.572 -17.220 1.00 74.31 184 ILE A C 1
ATOM 1481 O O . ILE A 1 184 ? 4.937 14.061 -17.921 1.00 74.31 184 ILE A O 1
ATOM 1485 N N . ILE A 1 185 ? 3.142 13.844 -16.580 1.00 77.12 185 ILE A N 1
ATOM 1486 C CA . ILE A 1 185 ? 3.012 12.386 -16.712 1.00 77.12 185 ILE A CA 1
ATOM 1487 C C . ILE A 1 185 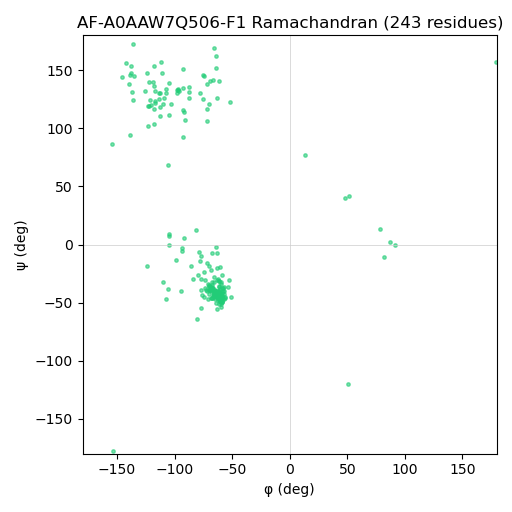? 2.491 12.060 -18.119 1.00 77.12 185 ILE A C 1
ATOM 1489 O O . ILE A 1 185 ? 1.420 12.517 -18.515 1.00 77.12 185 ILE A O 1
ATOM 1493 N N . LYS A 1 186 ? 3.255 11.277 -18.886 1.00 79.06 186 LYS A N 1
ATOM 1494 C CA . LYS A 1 186 ? 2.922 10.826 -20.252 1.00 79.06 186 LYS A CA 1
ATOM 1495 C C . LYS A 1 186 ? 2.344 9.414 -20.301 1.00 79.06 186 LYS A C 1
ATOM 1497 O O . LYS A 1 186 ? 1.877 8.974 -21.352 1.00 79.06 186 LYS A O 1
ATOM 1502 N N . GLY A 1 187 ? 2.449 8.670 -19.212 1.00 82.50 187 GLY A N 1
ATOM 1503 C CA . GLY A 1 187 ? 1.896 7.333 -19.061 1.00 82.50 187 GLY A CA 1
ATOM 1504 C C . GLY A 1 187 ? 2.231 6.772 -17.695 1.00 82.50 187 GLY A C 1
ATOM 1505 O O . GLY A 1 187 ? 3.189 7.210 -17.061 1.00 82.50 187 GLY A O 1
ATOM 1506 N N . SER A 1 188 ? 1.428 5.814 -17.246 1.00 86.38 188 SER A N 1
ATOM 1507 C CA . SER A 1 188 ? 1.652 5.138 -15.974 1.00 86.38 188 SER A CA 1
ATOM 1508 C C . SER A 1 188 ? 1.385 3.643 -16.092 1.00 86.38 188 SER A C 1
ATOM 1510 O O . SER A 1 188 ? 0.507 3.217 -16.845 1.00 86.38 188 SER A O 1
ATOM 1512 N N . LEU A 1 189 ? 2.153 2.859 -15.345 1.00 88.44 189 LEU A N 1
ATOM 1513 C CA . LEU A 1 189 ? 1.908 1.456 -15.045 1.00 88.44 189 LEU A CA 1
ATOM 1514 C C . LEU A 1 189 ? 1.724 1.348 -13.535 1.00 88.44 189 LEU A C 1
ATOM 1516 O O . LEU A 1 189 ? 2.646 1.630 -12.775 1.00 88.44 189 LEU A O 1
ATOM 1520 N N . THR A 1 190 ? 0.538 0.946 -13.101 1.00 87.31 190 THR A N 1
ATOM 1521 C CA . THR A 1 190 ? 0.171 0.903 -11.689 1.00 87.31 190 THR A CA 1
ATOM 1522 C C . THR A 1 190 ? -0.224 -0.508 -11.289 1.00 87.31 190 THR A C 1
ATOM 1524 O O . THR A 1 190 ? -1.136 -1.093 -11.868 1.00 87.31 190 THR A O 1
ATOM 1527 N N . TYR A 1 191 ? 0.441 -1.028 -10.263 1.00 86.50 191 TYR A N 1
ATOM 1528 C CA . TYR A 1 191 ? 0.081 -2.258 -9.571 1.00 86.50 191 TYR A CA 1
ATOM 1529 C C . TYR A 1 191 ? -0.695 -1.919 -8.298 1.00 86.50 191 TYR A C 1
ATOM 1531 O O . TYR A 1 191 ? -0.263 -1.090 -7.499 1.00 86.50 191 TYR A O 1
ATOM 1539 N N . LEU A 1 192 ? -1.832 -2.571 -8.094 1.00 87.12 192 LEU A N 1
ATOM 1540 C CA . LEU A 1 192 ? -2.717 -2.399 -6.948 1.00 87.12 192 LEU A CA 1
ATOM 1541 C C . LEU A 1 192 ? -2.798 -3.727 -6.202 1.00 87.12 192 LEU A C 1
ATOM 1543 O O . LEU A 1 192 ? -3.477 -4.648 -6.652 1.00 87.12 192 LEU A O 1
ATOM 1547 N N . LEU A 1 193 ? -2.105 -3.829 -5.070 1.00 86.44 193 LEU A N 1
ATOM 1548 C CA . LEU A 1 193 ? -2.174 -4.994 -4.192 1.00 86.44 193 LEU A CA 1
ATOM 1549 C C . LEU A 1 193 ? -3.240 -4.774 -3.129 1.00 86.44 193 LEU A C 1
ATOM 1551 O O . LEU A 1 193 ? -3.096 -3.904 -2.269 1.00 86.44 193 LEU A O 1
ATOM 1555 N N . ARG A 1 194 ? -4.287 -5.592 -3.150 1.00 83.69 194 ARG A N 1
ATOM 1556 C CA . ARG A 1 194 ? -5.401 -5.511 -2.208 1.00 83.69 194 ARG A CA 1
ATOM 1557 C C . ARG A 1 194 ? -5.439 -6.745 -1.321 1.00 83.69 194 ARG A C 1
ATOM 1559 O O . ARG A 1 194 ? -5.417 -7.871 -1.809 1.00 83.69 194 ARG A O 1
ATOM 1566 N N . LEU A 1 195 ? -5.544 -6.531 -0.011 1.00 80.94 195 LEU A N 1
ATOM 1567 C CA . LEU A 1 195 ? -5.830 -7.602 0.942 1.00 80.94 195 LEU A CA 1
ATOM 1568 C C . LEU A 1 195 ? -7.349 -7.687 1.122 1.00 80.94 195 LEU A C 1
ATOM 1570 O O . LEU A 1 195 ? -7.946 -6.797 1.730 1.00 80.94 195 LEU A O 1
ATOM 1574 N N . ILE A 1 196 ? -7.976 -8.725 0.569 1.00 78.12 196 ILE A N 1
ATOM 1575 C CA . ILE A 1 196 ? -9.426 -8.939 0.692 1.00 78.12 196 ILE A CA 1
ATOM 1576 C C . ILE A 1 196 ? -9.762 -9.477 2.083 1.00 78.12 196 ILE A C 1
ATOM 1578 O O . ILE A 1 196 ? -10.685 -8.994 2.736 1.00 78.12 196 ILE A O 1
ATOM 1582 N N . ASP A 1 197 ? -8.970 -10.433 2.556 1.00 72.19 197 ASP A N 1
ATOM 1583 C CA . ASP A 1 197 ? -9.006 -10.979 3.908 1.00 72.19 197 ASP A CA 1
ATOM 1584 C C . ASP A 1 197 ? -7.614 -11.523 4.276 1.00 72.19 197 ASP A C 1
ATOM 1586 O O . ASP A 1 197 ? -6.674 -11.430 3.489 1.00 72.19 197 ASP A O 1
ATOM 1590 N N . ASP A 1 198 ? -7.463 -12.109 5.465 1.00 73.75 198 ASP A N 1
ATOM 1591 C CA . ASP A 1 198 ? -6.175 -12.636 5.945 1.00 73.75 198 ASP A CA 1
ATOM 1592 C C . ASP A 1 198 ? -5.617 -13.809 5.103 1.00 73.75 198 ASP A C 1
ATOM 1594 O O . ASP A 1 198 ? -4.536 -14.321 5.398 1.00 73.75 198 ASP A O 1
ATOM 1598 N N . LYS A 1 199 ? -6.342 -14.271 4.075 1.00 70.00 199 LYS A N 1
ATOM 1599 C CA . LYS A 1 199 ? -5.995 -15.420 3.227 1.00 70.00 199 LYS A CA 1
ATOM 1600 C C . LYS A 1 199 ? -5.942 -15.088 1.737 1.00 70.00 199 LYS A C 1
ATOM 1602 O O . LYS A 1 199 ? -5.339 -15.857 0.990 1.00 70.00 199 LYS A O 1
ATOM 1607 N N . LYS A 1 200 ? -6.550 -13.985 1.295 1.00 81.94 200 LYS A N 1
ATOM 1608 C CA . LYS A 1 200 ? -6.677 -13.631 -0.119 1.00 81.94 200 LYS A CA 1
ATOM 1609 C C . LYS A 1 200 ? -6.068 -12.264 -0.412 1.00 81.94 200 LYS A C 1
ATOM 1611 O O . LYS A 1 200 ? -6.527 -11.233 0.083 1.00 81.94 200 LYS A O 1
ATOM 1616 N N . ILE A 1 201 ? -5.063 -12.281 -1.282 1.00 83.31 201 ILE A N 1
ATOM 1617 C CA . ILE A 1 201 ? -4.451 -11.088 -1.863 1.00 83.31 201 ILE A CA 1
ATOM 1618 C C . ILE A 1 201 ? -4.783 -11.078 -3.349 1.00 83.31 201 ILE A C 1
ATOM 1620 O O . ILE A 1 201 ? -4.599 -12.081 -4.041 1.00 83.31 201 ILE A O 1
ATOM 1624 N N . GLU A 1 202 ? -5.272 -9.941 -3.814 1.00 87.06 202 GLU A N 1
ATOM 1625 C CA . GLU A 1 202 ? -5.556 -9.681 -5.218 1.00 87.06 202 GLU A CA 1
ATOM 1626 C C . GLU A 1 202 ? -4.577 -8.647 -5.752 1.00 87.06 202 GLU A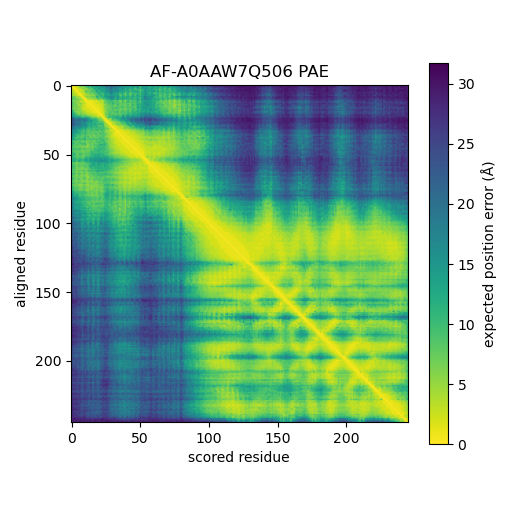 C 1
ATOM 1628 O O . GLU A 1 202 ? -4.132 -7.746 -5.033 1.00 87.06 202 GLU A O 1
ATOM 1633 N N . LEU A 1 203 ? -4.259 -8.795 -7.030 1.00 86.00 203 LEU A N 1
ATOM 1634 C CA . LEU A 1 203 ? -3.504 -7.823 -7.788 1.00 86.00 203 LEU A CA 1
ATOM 1635 C C . LEU A 1 203 ? -4.367 -7.299 -8.929 1.00 86.00 203 LEU A C 1
ATOM 1637 O O . LEU A 1 203 ? -4.998 -8.066 -9.652 1.00 86.00 203 LEU A O 1
ATOM 1641 N N . SER A 1 204 ? -4.322 -5.988 -9.109 1.00 86.69 204 SER A N 1
ATOM 1642 C CA . SER A 1 204 ? -4.781 -5.318 -10.317 1.00 86.69 204 SER A CA 1
ATOM 1643 C C . SER A 1 204 ? -3.614 -4.569 -10.961 1.00 86.69 204 SER A C 1
ATOM 1645 O O . SER A 1 204 ? -2.796 -3.964 -10.273 1.00 86.69 204 SER A O 1
ATOM 1647 N N . VAL A 1 205 ? -3.529 -4.614 -12.284 1.00 87.75 205 VAL A N 1
ATOM 1648 C CA . VAL A 1 205 ? -2.576 -3.884 -13.117 1.00 87.75 205 VAL A CA 1
ATOM 1649 C C . VAL A 1 205 ? -3.361 -2.938 -14.006 1.00 87.75 205 VAL A C 1
ATOM 1651 O O . VAL A 1 205 ? -4.219 -3.363 -14.780 1.00 87.75 205 VAL A O 1
ATOM 1654 N N . THR A 1 206 ? -3.061 -1.651 -13.903 1.00 88.25 206 THR A N 1
ATOM 1655 C CA . THR A 1 206 ? -3.684 -0.618 -14.728 1.00 88.25 206 THR A CA 1
ATOM 1656 C C . THR A 1 206 ? -2.627 0.210 -15.425 1.00 88.25 206 THR A C 1
ATOM 1658 O O . THR A 1 206 ? -1.691 0.684 -14.782 1.00 88.25 206 THR A O 1
ATOM 1661 N N . THR A 1 207 ? -2.800 0.425 -16.720 1.00 88.62 207 THR A N 1
ATOM 1662 C CA . THR A 1 207 ? -1.926 1.241 -17.555 1.00 88.62 207 THR A CA 1
ATOM 1663 C C . THR A 1 207 ? -2.685 2.425 -18.135 1.00 88.62 207 THR A C 1
ATOM 1665 O O . THR A 1 207 ? -3.912 2.401 -18.282 1.00 88.62 207 THR A O 1
ATOM 1668 N N . LYS A 1 208 ? -1.953 3.496 -18.444 1.00 86.25 208 LYS A N 1
ATOM 1669 C CA . LYS A 1 208 ? -2.497 4.697 -19.088 1.00 86.25 208 LYS A CA 1
ATOM 1670 C C . LYS A 1 208 ? -1.573 5.236 -20.170 1.00 86.25 208 LYS A C 1
ATOM 1672 O O . LYS A 1 208 ? -0.352 5.071 -20.118 1.00 86.25 208 LYS A O 1
ATOM 1677 N N . ASP A 1 209 ? -2.194 5.923 -21.126 1.00 86.88 209 ASP A N 1
ATOM 1678 C CA . ASP A 1 209 ? -1.550 6.758 -22.139 1.00 86.88 209 ASP A CA 1
ATOM 1679 C C . ASP A 1 209 ? -0.418 6.036 -22.883 1.00 86.88 209 ASP A C 1
ATOM 1681 O O . ASP A 1 209 ? -0.655 5.005 -23.519 1.00 86.88 209 ASP A O 1
ATOM 1685 N N . SER A 1 210 ? 0.817 6.545 -22.819 1.00 78.56 210 SER A N 1
ATOM 1686 C CA . SER A 1 210 ? 1.940 6.004 -23.591 1.00 78.56 210 SER A CA 1
ATOM 1687 C C . SER A 1 210 ? 2.383 4.594 -23.174 1.00 78.56 210 SER A C 1
ATOM 1689 O O . SER A 1 210 ? 3.185 3.987 -23.877 1.00 78.56 210 SER A O 1
ATOM 1691 N N . LEU A 1 211 ? 1.830 4.064 -22.075 1.00 84.50 211 LEU A N 1
ATOM 1692 C CA . LEU A 1 211 ? 2.049 2.700 -21.589 1.00 84.50 211 LEU A CA 1
ATOM 1693 C C . LEU A 1 211 ? 0.852 1.763 -21.845 1.00 84.50 211 LEU A C 1
ATOM 1695 O O . LEU A 1 211 ? 0.866 0.614 -21.413 1.00 84.50 211 LEU A O 1
ATOM 1699 N N . SER A 1 212 ? -0.164 2.213 -22.593 1.00 84.75 212 SER A N 1
ATOM 1700 C CA . SER A 1 212 ? -1.367 1.428 -22.941 1.00 84.75 212 SER A CA 1
ATOM 1701 C C . SER A 1 212 ? -1.110 0.175 -23.794 1.00 84.75 212 SER A C 1
ATOM 1703 O O . SER A 1 212 ? -2.019 -0.625 -23.996 1.00 84.75 212 SER A O 1
ATOM 1705 N N . PHE A 1 213 ? 0.121 -0.028 -24.277 1.00 81.44 213 PHE A N 1
ATOM 1706 C CA . PHE A 1 213 ? 0.542 -1.273 -24.928 1.00 81.44 213 PHE A CA 1
ATOM 1707 C C . PHE A 1 213 ? 0.698 -2.443 -23.939 1.00 81.44 213 PHE A C 1
ATOM 1709 O O . PHE A 1 213 ? 0.761 -3.599 -24.359 1.00 81.44 213 PHE A O 1
ATOM 1716 N N . ILE A 1 214 ? 0.771 -2.159 -22.635 1.00 84.75 214 ILE A N 1
ATOM 1717 C CA . ILE A 1 214 ? 0.699 -3.158 -21.568 1.00 84.75 214 ILE A CA 1
ATOM 1718 C C . ILE A 1 214 ? -0.778 -3.359 -21.218 1.00 84.75 214 ILE A C 1
ATOM 1720 O O . ILE A 1 214 ? -1.485 -2.397 -20.913 1.00 84.75 214 ILE A O 1
ATOM 1724 N N . ASN A 1 215 ? -1.244 -4.608 -21.257 1.00 81.69 215 ASN A N 1
ATOM 1725 C CA . ASN A 1 215 ? -2.644 -4.931 -20.996 1.00 81.69 215 ASN A CA 1
ATOM 1726 C C . ASN A 1 215 ? -3.026 -4.655 -19.538 1.00 81.69 215 ASN A C 1
ATOM 1728 O O . ASN A 1 215 ? -2.269 -4.956 -18.615 1.00 81.69 215 ASN A O 1
ATOM 1732 N N . ASN A 1 216 ? -4.244 -4.148 -19.350 1.00 84.88 216 ASN A N 1
ATOM 1733 C CA . ASN A 1 216 ? -4.874 -4.095 -18.038 1.00 84.88 216 ASN A CA 1
ATOM 1734 C C . ASN A 1 216 ? -5.283 -5.499 -17.601 1.00 84.88 216 ASN A C 1
ATOM 1736 O O . ASN A 1 216 ? -5.839 -6.269 -18.388 1.00 84.88 216 ASN A O 1
ATOM 1740 N N . GLU A 1 217 ? -5.059 -5.801 -16.331 1.00 85.62 217 GLU A N 1
ATOM 1741 C CA . GLU A 1 217 ? -5.434 -7.069 -15.715 1.00 85.62 217 GLU A CA 1
ATOM 1742 C C . GLU A 1 217 ? -6.041 -6.770 -14.345 1.00 85.62 217 GLU A C 1
ATOM 1744 O O . GLU A 1 217 ? -5.477 -5.995 -13.582 1.00 85.62 217 GLU A O 1
ATOM 1749 N N . HIS A 1 218 ? -7.202 -7.339 -14.025 1.00 83.25 218 HIS A N 1
ATOM 1750 C CA . HIS A 1 218 ? -7.950 -6.968 -12.821 1.00 83.25 218 HIS A CA 1
ATOM 1751 C C . HIS A 1 218 ? -8.204 -8.165 -11.908 1.00 83.25 218 HIS A C 1
ATOM 1753 O O . HIS A 1 218 ? -8.539 -9.249 -12.386 1.00 83.25 218 HIS A O 1
ATOM 1759 N N . ASP A 1 219 ? -8.070 -7.920 -10.605 1.00 78.50 219 ASP A N 1
ATOM 1760 C CA . ASP A 1 219 ? -8.516 -8.756 -9.485 1.00 78.50 219 ASP A CA 1
ATOM 1761 C C . ASP A 1 219 ? -8.133 -10.240 -9.596 1.00 78.50 219 ASP A C 1
ATOM 1763 O O . ASP A 1 219 ? -8.907 -11.144 -9.267 1.00 78.50 219 ASP A O 1
ATOM 1767 N N . PHE A 1 220 ? -6.917 -10.514 -10.067 1.00 81.19 220 PHE A N 1
ATOM 1768 C CA . PHE A 1 220 ? -6.429 -11.881 -10.191 1.00 81.19 220 PHE A CA 1
ATOM 1769 C C . PHE A 1 220 ? -5.650 -12.318 -8.947 1.00 81.19 220 PHE A C 1
ATOM 1771 O O . PHE A 1 220 ? -5.047 -11.516 -8.226 1.00 81.19 220 PHE A O 1
ATOM 1778 N N . GLY A 1 221 ? -5.695 -13.628 -8.692 1.00 77.56 221 GLY A N 1
ATOM 1779 C CA . GLY A 1 221 ? -5.025 -14.254 -7.559 1.00 77.56 221 GLY A CA 1
ATOM 1780 C C . GLY A 1 221 ? -3.513 -14.062 -7.620 1.00 77.56 221 GLY A C 1
ATOM 1781 O O . GLY A 1 221 ? -2.893 -14.154 -8.686 1.00 77.56 221 GLY A O 1
ATOM 1782 N N . ILE A 1 222 ? -2.917 -13.814 -6.455 1.00 74.06 222 ILE A N 1
ATOM 1783 C CA . ILE A 1 222 ? -1.492 -13.507 -6.328 1.00 74.06 222 ILE A CA 1
ATOM 1784 C C . ILE A 1 222 ? -0.578 -14.637 -6.838 1.00 74.06 222 ILE A C 1
ATOM 1786 O O . ILE A 1 222 ? 0.575 -14.378 -7.176 1.00 74.06 222 ILE A O 1
ATOM 1790 N N . GLU A 1 223 ? -1.079 -15.873 -6.968 1.00 77.12 223 GLU A N 1
ATOM 1791 C CA . GLU A 1 223 ? -0.341 -16.978 -7.592 1.00 77.12 223 GLU A CA 1
ATOM 1792 C C . GLU A 1 223 ? 0.091 -16.711 -9.044 1.00 77.12 223 GLU A C 1
ATOM 1794 O O . GLU A 1 223 ? 1.095 -17.268 -9.481 1.00 77.12 223 GLU A O 1
ATOM 1799 N N . LYS A 1 224 ? -0.615 -15.847 -9.787 1.00 73.50 224 LYS A N 1
ATOM 1800 C CA . LYS A 1 224 ? -0.245 -15.459 -11.163 1.00 73.50 224 LYS A CA 1
ATOM 1801 C C . LYS A 1 224 ? 0.605 -14.191 -11.230 1.00 73.50 224 LYS A C 1
ATOM 1803 O O . LYS A 1 224 ? 1.065 -13.809 -12.302 1.00 73.50 224 LYS A O 1
ATOM 1808 N N . ALA A 1 225 ? 0.808 -13.530 -10.095 1.00 70.69 225 ALA A N 1
ATOM 1809 C CA . ALA A 1 225 ? 1.390 -12.200 -10.049 1.00 70.69 225 ALA A CA 1
ATOM 1810 C C . ALA A 1 225 ? 2.838 -12.165 -10.543 1.00 70.69 225 ALA A C 1
ATOM 1812 O O . ALA A 1 225 ? 3.189 -11.257 -11.285 1.00 70.69 225 ALA A O 1
ATOM 1813 N N . ASP A 1 226 ? 3.648 -13.172 -10.206 1.00 73.12 226 ASP A N 1
ATOM 1814 C CA . ASP A 1 226 ? 5.066 -13.221 -10.586 1.00 73.12 226 ASP A CA 1
ATOM 1815 C C . ASP A 1 226 ? 5.262 -13.166 -12.112 1.00 73.12 226 ASP A C 1
ATOM 1817 O O . ASP A 1 226 ? 6.073 -12.384 -12.602 1.00 73.12 226 ASP A O 1
ATOM 1821 N N . GLU A 1 227 ? 4.476 -13.934 -12.872 1.00 77.50 227 GLU A N 1
ATOM 1822 C CA . GLU A 1 227 ? 4.549 -13.947 -14.339 1.00 77.50 227 GLU A CA 1
ATOM 1823 C C . GLU A 1 227 ? 4.129 -12.596 -14.939 1.00 77.50 227 GLU A C 1
ATOM 1825 O O . GLU A 1 227 ? 4.788 -12.066 -15.840 1.00 77.50 227 GLU A O 1
ATOM 1830 N N . ILE A 1 228 ? 3.055 -12.013 -14.402 1.00 74.38 228 ILE A N 1
ATOM 1831 C CA . ILE A 1 228 ? 2.468 -10.765 -14.895 1.00 74.38 228 ILE A CA 1
ATOM 1832 C C . ILE A 1 228 ? 3.385 -9.573 -14.588 1.00 74.38 228 ILE A C 1
ATOM 1834 O O . ILE A 1 228 ? 3.628 -8.747 -15.471 1.00 74.38 228 ILE A O 1
ATOM 1838 N N . TYR A 1 229 ? 3.970 -9.508 -13.386 1.00 75.69 229 TYR A N 1
ATOM 1839 C CA . TYR A 1 229 ? 4.953 -8.484 -13.021 1.00 75.69 229 TYR A CA 1
ATOM 1840 C C . TYR A 1 229 ? 6.178 -8.536 -13.930 1.00 75.69 229 TYR A C 1
ATOM 1842 O O . TYR A 1 229 ? 6.533 -7.520 -14.526 1.00 75.69 229 TYR A O 1
ATOM 1850 N N . SER A 1 230 ? 6.812 -9.706 -14.064 1.00 77.25 230 SER A N 1
ATOM 1851 C CA . SER A 1 230 ? 8.032 -9.849 -14.865 1.00 77.25 230 SER A CA 1
ATOM 1852 C C . SER A 1 230 ? 7.796 -9.464 -16.320 1.00 77.25 230 SER A C 1
ATOM 1854 O O . SER A 1 230 ? 8.592 -8.728 -16.902 1.00 77.25 230 SER A O 1
ATOM 1856 N N . LYS A 1 231 ? 6.679 -9.902 -16.907 1.00 84.88 231 LYS A N 1
ATOM 1857 C CA . LYS A 1 231 ? 6.325 -9.551 -18.284 1.00 84.88 231 LYS A CA 1
ATOM 1858 C C . LYS A 1 231 ? 6.086 -8.047 -18.448 1.00 84.88 231 LYS A C 1
ATOM 1860 O O . LYS A 1 231 ? 6.662 -7.435 -19.346 1.00 84.88 231 LYS A O 1
ATOM 1865 N N . ASN A 1 232 ? 5.264 -7.445 -17.591 1.00 85.50 232 ASN A N 1
ATOM 1866 C CA . ASN A 1 232 ? 4.885 -6.037 -17.720 1.00 85.50 232 ASN A CA 1
ATOM 1867 C C . ASN A 1 232 ? 6.061 -5.095 -17.427 1.00 85.50 232 ASN A C 1
ATOM 1869 O O . ASN A 1 232 ? 6.250 -4.117 -18.149 1.00 85.50 232 ASN A O 1
ATOM 1873 N N . LEU A 1 233 ? 6.898 -5.417 -16.435 1.00 84.75 233 LEU A N 1
ATOM 1874 C CA . LEU A 1 23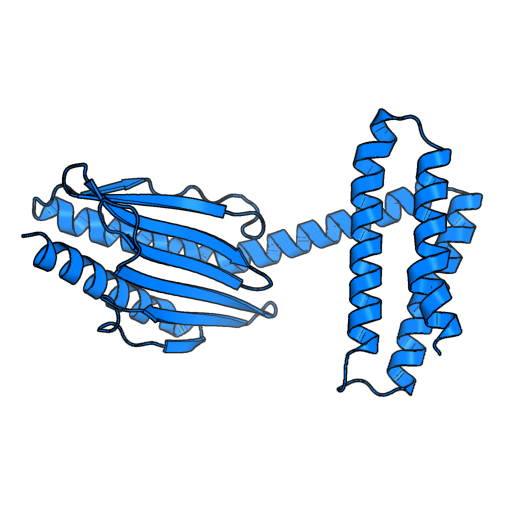3 ? 8.119 -4.664 -16.148 1.00 84.75 233 LEU A CA 1
ATOM 1875 C C . LEU A 1 233 ? 9.132 -4.767 -17.294 1.00 84.75 233 LEU A C 1
ATOM 1877 O O . LEU A 1 233 ? 9.675 -3.744 -17.701 1.00 84.75 233 LEU A O 1
ATOM 1881 N N . ARG A 1 234 ? 9.364 -5.956 -17.869 1.00 83.06 234 ARG A N 1
ATOM 1882 C CA . ARG A 1 234 ? 10.268 -6.095 -19.027 1.00 83.06 234 ARG A CA 1
ATOM 1883 C C . ARG A 1 234 ? 9.783 -5.272 -20.220 1.00 83.06 234 ARG A C 1
ATOM 1885 O O . ARG A 1 234 ? 10.555 -4.479 -20.750 1.00 83.06 234 ARG A O 1
ATOM 1892 N N . ASN A 1 235 ? 8.497 -5.374 -20.559 1.00 82.69 235 ASN A N 1
ATOM 1893 C CA . ASN A 1 235 ? 7.881 -4.586 -21.629 1.00 82.69 235 ASN A CA 1
ATOM 1894 C C . ASN A 1 235 ? 8.044 -3.070 -21.407 1.00 82.69 235 ASN A C 1
ATOM 1896 O O . ASN A 1 235 ? 8.355 -2.334 -22.344 1.00 82.69 235 ASN A O 1
ATOM 1900 N N . LEU A 1 236 ? 7.859 -2.598 -20.169 1.00 83.94 236 LEU A N 1
ATOM 1901 C CA . LEU A 1 236 ? 8.065 -1.196 -19.805 1.00 83.94 236 LEU A CA 1
ATOM 1902 C C . LEU A 1 236 ? 9.519 -0.758 -20.036 1.00 83.94 236 LEU A C 1
ATOM 1904 O O . LEU A 1 236 ? 9.768 0.245 -20.702 1.00 83.94 236 LEU A O 1
ATOM 1908 N N . PHE A 1 237 ? 10.486 -1.514 -19.514 1.00 78.00 237 PHE A N 1
ATOM 1909 C CA . PHE A 1 237 ? 11.902 -1.162 -19.625 1.00 78.00 237 PHE A CA 1
ATOM 1910 C C . PHE A 1 237 ? 12.426 -1.234 -21.064 1.00 78.00 237 PHE A C 1
ATOM 1912 O O . PHE A 1 237 ? 13.211 -0.376 -21.468 1.00 78.00 237 PHE A O 1
ATOM 1919 N N . GLU A 1 238 ? 11.968 -2.195 -21.867 1.00 77.25 238 GLU A N 1
ATOM 1920 C CA . GLU A 1 238 ? 12.275 -2.244 -23.300 1.00 77.25 238 GLU A CA 1
ATOM 1921 C C . GLU A 1 238 ? 11.760 -0.998 -24.028 1.00 77.25 238 GLU A C 1
ATOM 1923 O O . GLU A 1 238 ? 12.506 -0.366 -24.781 1.00 77.25 238 GLU A O 1
ATOM 1928 N N . TYR A 1 239 ? 10.520 -0.586 -23.756 1.00 78.81 239 TYR A N 1
ATOM 1929 C CA . TYR A 1 239 ? 9.951 0.636 -24.320 1.00 78.81 239 TYR A CA 1
ATOM 1930 C C . TYR A 1 239 ? 10.761 1.887 -23.944 1.00 78.81 239 TYR A C 1
ATOM 1932 O O . TYR A 1 239 ? 11.092 2.685 -24.827 1.00 78.81 239 TYR A O 1
ATOM 1940 N N . ILE A 1 240 ? 11.148 2.035 -22.669 1.00 70.50 240 ILE A N 1
ATOM 1941 C CA . ILE A 1 240 ? 11.989 3.151 -22.196 1.00 70.50 240 ILE A CA 1
ATOM 1942 C C . ILE A 1 240 ? 13.306 3.205 -22.980 1.00 70.50 240 ILE A C 1
ATOM 1944 O O . ILE A 1 240 ? 13.728 4.276 -23.422 1.00 70.50 240 ILE A O 1
ATOM 1948 N N . LEU A 1 241 ? 13.948 2.053 -23.184 1.00 67.31 241 LEU A N 1
ATOM 1949 C CA . LEU A 1 241 ? 15.231 1.959 -23.879 1.00 67.31 241 LEU A CA 1
ATOM 1950 C C . LEU A 1 241 ? 15.139 2.242 -25.376 1.00 67.31 241 LEU A C 1
ATOM 1952 O O . LEU A 1 241 ? 16.089 2.786 -25.935 1.00 67.31 241 LEU A O 1
ATOM 1956 N N . ILE A 1 242 ? 14.042 1.854 -26.030 1.00 68.94 242 ILE A N 1
ATOM 1957 C CA . ILE A 1 242 ? 13.832 2.084 -27.465 1.00 68.94 242 ILE A CA 1
ATOM 1958 C C . ILE A 1 242 ? 13.497 3.553 -27.725 1.00 68.94 242 ILE A C 1
ATOM 1960 O O . ILE A 1 242 ? 14.072 4.154 -28.624 1.00 68.94 242 ILE A O 1
ATOM 1964 N N . LYS A 1 243 ? 12.606 4.150 -26.926 1.00 64.50 243 LYS A N 1
ATOM 1965 C CA . LYS A 1 243 ? 12.141 5.538 -27.098 1.00 64.50 243 LYS A CA 1
ATOM 1966 C C . LYS A 1 243 ? 13.222 6.592 -26.817 1.00 64.50 243 LYS A C 1
ATOM 1968 O O . LYS A 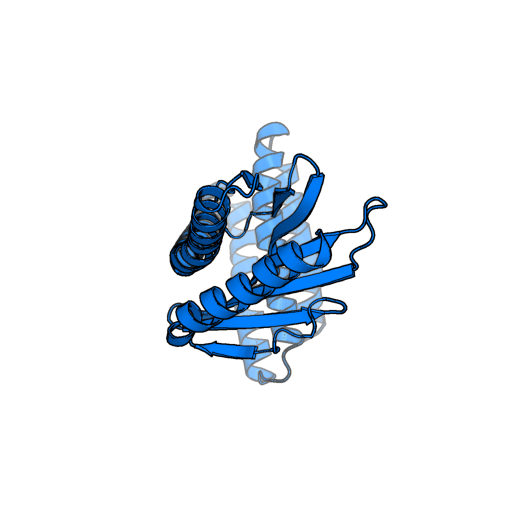1 243 ? 13.070 7.739 -27.231 1.00 64.50 243 LYS A O 1
ATOM 1973 N N . ARG A 1 244 ? 14.261 6.244 -26.049 1.00 58.22 244 ARG A N 1
ATOM 1974 C CA . ARG A 1 244 ? 15.325 7.167 -25.608 1.00 58.22 244 ARG A CA 1
ATOM 1975 C C . ARG A 1 244 ? 16.661 6.988 -26.353 1.00 58.22 244 ARG A C 1
ATOM 1977 O O . ARG A 1 244 ? 17.589 7.733 -26.036 1.00 58.22 244 ARG A O 1
ATOM 1984 N N . ASN A 1 245 ? 16.763 6.047 -27.303 1.00 41.25 245 ASN A N 1
ATOM 1985 C CA . ASN A 1 245 ? 17.811 6.060 -28.344 1.00 41.25 245 ASN A CA 1
ATOM 1986 C C . ASN A 1 245 ? 17.354 6.921 -29.526 1.00 41.25 245 ASN A C 1
ATOM 1988 O O . ASN A 1 245 ? 18.247 7.472 -30.203 1.00 41.25 245 ASN A O 1
#

Radius of gyration: 24.29 Å; Cα contacts (8 Å, |Δi|>4): 279; chains: 1; bounding box: 60×37×67 Å

Secondary structure (DSSP, 8-state):
-HHHHHIIIIIIHHHHHHHHHHHS-HHHHHHHHHHHHHHHHHHHHHHHHHHH-TTS-HHHHHHHHHHHHHHHHHHHHHHHH-HHHHHHHHHHHHHHHHHHHHHHHHHHHHHHHHHHHHHHHHHHHHHHTT--EEE------SSGGG-EEEEEEEETTEEEEEEEEEEETTEEEEEEEEE-TTS-EEEEEEEEEEEEETTEEEEEEEEEETTTTSPPEEEEEGGGHHHHHHHHHHHHHHHHHHHT-

Sequence (245 aa):
MDLLIGSISGGIISWLITYIYFIKSKKDADIQSENIKKEFNNLNEKVDSILKSESISEEDKTLKLNQISIELKSWIDKLNSDPGEIESKIDMKMNELQNNSYKKSNLLRPYINKIINEIDNIINELNKSGKNISWEKPILPSNLFEMNIKTSIKFVGNIVENIEISYYIGYIMFSIEDTASDGIIKGSLTYLLRLIDDKKIELSVTTKDSLSFINNEHDFGIEKADEIYSKNLRNLFEYILIKRN

Organism: NCBI:txid28197

Nearest PDB structures (foldseek):
  3bga-assembly1_B  TM=5.347E-01  e=2.180E+00  Bacteroides thetaiotaomicron VPI-5482
  3dec-assembly1_A  TM=5.545E-01  e=4.010E+00  Bacteroides thetaiotaomicron VPI-5482
  8ast-assembly2_B  TM=4.274E-01  e=4.238E+00  Rhizobium sp. AAP43
  3szi-assembly3_F  TM=4.023E-01  e=8.241E+00  Shewanella denitrificans OS217

Solvent-accessible surface area (backbone atoms only — not comparable to full-atom values): 13513 Å² total; per-residue (Å²): 109,68,70,60,48,51,41,52,70,55,48,52,52,52,49,53,56,52,52,57,60,69,76,46,60,80,73,69,38,51,64,51,48,50,56,52,50,49,53,50,50,52,50,44,51,51,52,49,49,54,70,71,39,86,88,56,54,72,68,58,40,51,54,55,52,49,52,53,51,51,53,52,50,54,47,55,59,35,50,77,75,43,49,66,61,54,49,53,51,50,54,48,52,51,50,51,52,50,51,51,47,39,53,54,26,60,70,49,46,65,58,56,51,49,56,55,50,50,52,50,50,53,48,54,55,44,37,75,74,71,43,62,60,50,65,63,80,82,82,80,64,85,46,49,77,78,37,77,45,77,42,46,35,23,51,79,85,40,71,50,30,42,36,40,38,35,46,50,99,69,29,40,38,41,35,41,27,40,43,46,99,86,68,50,73,53,20,32,44,33,40,37,43,30,63,80,51,102,86,43,48,30,38,29,38,48,46,33,69,79,37,53,89,45,79,68,44,74,74,39,60,53,90,55,41,66,64,53,50,54,52,53,50,49,56,51,54,53,48,54,58,61,77,73,108

Mean predicted aligned error: 13.24 Å